Protein AF-A0A1K1LQN9-F1 (afdb_monomer_lite)

pLDDT: mean 74.04, std 23.64, range [27.12, 98.12]

Structure (mmCIF, N/CA/C/O backbone):
data_AF-A0A1K1LQN9-F1
#
_entry.id   AF-A0A1K1LQN9-F1
#
loop_
_atom_site.group_PDB
_atom_site.id
_atom_site.type_symbol
_atom_site.label_atom_id
_atom_site.label_alt_id
_atom_site.label_comp_id
_atom_site.label_asym_id
_atom_site.label_entity_id
_atom_site.label_seq_id
_atom_site.pdbx_PDB_ins_code
_atom_site.Cartn_x
_atom_site.Cartn_y
_atom_site.Cartn_z
_atom_site.occupancy
_atom_site.B_iso_or_equiv
_atom_site.auth_seq_id
_atom_site.auth_comp_id
_atom_site.auth_asym_id
_atom_site.auth_atom_id
_atom_site.pdbx_PDB_model_num
ATOM 1 N N . MET A 1 1 ? 71.415 -32.937 -153.265 1.00 38.09 1 MET A N 1
ATOM 2 C CA . MET A 1 1 ? 71.151 -32.926 -154.717 1.00 38.09 1 MET A CA 1
ATOM 3 C C . MET A 1 1 ? 72.349 -32.303 -155.402 1.00 38.09 1 MET A C 1
ATOM 5 O O . MET A 1 1 ? 72.804 -31.247 -154.994 1.00 38.09 1 MET A O 1
ATOM 9 N N . THR A 1 2 ? 72.903 -33.063 -156.333 1.00 42.00 2 THR A N 1
ATOM 10 C CA . THR A 1 2 ? 74.120 -32.864 -157.128 1.00 42.00 2 THR A CA 1
ATOM 11 C C . THR A 1 2 ? 74.034 -31.678 -158.090 1.00 42.00 2 THR A C 1
ATOM 13 O O . THR A 1 2 ? 72.991 -31.527 -158.722 1.00 42.00 2 THR A O 1
ATOM 16 N N . ARG A 1 3 ? 75.145 -30.964 -158.323 1.00 36.97 3 ARG A N 1
ATOM 17 C CA . ARG A 1 3 ? 75.850 -30.957 -159.627 1.00 36.97 3 ARG A CA 1
ATOM 18 C C . ARG A 1 3 ? 77.021 -29.966 -159.657 1.00 36.97 3 ARG A C 1
ATOM 20 O O . ARG A 1 3 ? 76.857 -28.772 -159.445 1.00 36.97 3 ARG A O 1
ATOM 27 N N . THR A 1 4 ? 78.184 -30.539 -159.928 1.00 48.78 4 THR A N 1
ATOM 28 C CA . THR A 1 4 ? 79.405 -29.970 -160.511 1.00 48.78 4 THR A CA 1
ATOM 29 C C . THR A 1 4 ? 79.268 -29.823 -162.027 1.00 48.78 4 THR A C 1
ATOM 31 O O . THR A 1 4 ? 78.518 -30.603 -162.603 1.00 48.78 4 THR A O 1
ATOM 34 N N . GLU A 1 5 ? 80.025 -28.891 -162.619 1.00 43.50 5 GLU A N 1
ATOM 35 C CA . GLU A 1 5 ? 80.606 -28.845 -163.990 1.00 43.50 5 GLU A CA 1
ATOM 36 C C . GLU A 1 5 ? 80.965 -27.365 -164.280 1.00 43.50 5 GLU A C 1
ATOM 38 O O . GLU A 1 5 ? 80.252 -26.481 -163.816 1.00 43.50 5 GLU A O 1
ATOM 43 N N . GLU A 1 6 ? 82.001 -26.932 -164.999 1.00 39.72 6 GLU A N 1
ATOM 44 C CA . GLU A 1 6 ? 83.238 -27.481 -165.567 1.00 39.72 6 GLU A CA 1
ATOM 45 C C . GLU A 1 6 ? 84.063 -26.260 -166.078 1.00 39.72 6 GLU A C 1
ATOM 47 O O . GLU A 1 6 ? 83.523 -25.169 -166.270 1.00 39.72 6 GLU A O 1
ATOM 52 N N . LEU A 1 7 ? 85.376 -26.441 -166.249 1.00 47.72 7 LEU A N 1
ATOM 53 C CA . LEU A 1 7 ? 86.401 -25.528 -166.820 1.00 47.72 7 LEU A CA 1
ATOM 54 C C . LEU A 1 7 ? 86.338 -25.516 -168.377 1.00 47.72 7 LEU A C 1
ATOM 56 O O . LEU A 1 7 ? 85.731 -26.454 -168.897 1.00 47.72 7 LEU A O 1
ATOM 60 N N . PRO A 1 8 ? 86.936 -24.558 -169.155 1.00 54.00 8 PRO A N 1
ATOM 61 C CA . PRO A 1 8 ? 88.394 -24.583 -169.454 1.00 54.00 8 PRO A CA 1
ATOM 62 C C . PRO A 1 8 ? 89.130 -23.286 -169.940 1.00 54.00 8 PRO A C 1
ATOM 64 O O . PRO A 1 8 ? 88.555 -22.369 -170.518 1.00 54.00 8 PRO A O 1
ATOM 67 N N . ASP A 1 9 ? 90.450 -23.294 -169.690 1.00 43.72 9 ASP A N 1
ATOM 68 C CA . ASP A 1 9 ? 91.667 -22.810 -170.399 1.00 43.72 9 ASP A CA 1
ATOM 69 C C . ASP A 1 9 ? 91.665 -21.753 -171.537 1.00 43.72 9 ASP A C 1
ATOM 71 O O . ASP A 1 9 ? 90.960 -21.885 -172.532 1.00 43.72 9 ASP A O 1
ATOM 75 N N . LEU A 1 10 ? 92.628 -20.804 -171.494 1.00 37.53 10 LEU A N 1
ATOM 76 C CA . LEU A 1 10 ? 93.914 -20.841 -172.247 1.00 37.53 10 LEU A CA 1
ATOM 77 C C . LEU A 1 10 ? 94.819 -19.599 -171.964 1.00 37.53 10 LEU A C 1
ATOM 79 O O . LEU A 1 10 ? 94.344 -18.486 -171.764 1.00 37.53 10 LEU A O 1
ATOM 83 N N . ILE A 1 11 ? 96.143 -19.820 -171.966 1.00 50.91 11 ILE A N 1
ATOM 84 C CA . ILE A 1 11 ? 97.294 -18.962 -171.552 1.00 50.91 11 ILE A CA 1
ATOM 85 C C . ILE A 1 11 ? 98.028 -18.413 -172.813 1.00 50.91 11 ILE A C 1
ATOM 87 O O . ILE A 1 11 ? 97.984 -19.122 -173.821 1.00 50.91 11 ILE A O 1
ATOM 91 N N . PRO A 1 12 ? 98.669 -17.207 -172.857 1.00 49.19 12 PRO A N 1
ATOM 92 C CA . PRO A 1 12 ? 100.119 -16.990 -172.547 1.00 49.19 12 PRO A CA 1
ATOM 93 C C . PRO A 1 12 ? 100.429 -15.581 -171.964 1.00 49.19 12 PRO A C 1
ATOM 95 O O . PRO A 1 12 ? 99.674 -14.643 -172.161 1.00 49.19 12 PRO A O 1
ATOM 98 N N . GLY A 1 13 ? 101.485 -15.259 -171.212 1.00 38.12 13 GLY A N 1
ATOM 99 C CA . GLY A 1 13 ? 102.838 -15.789 -171.047 1.00 38.12 13 GLY A CA 1
ATOM 100 C C . GLY A 1 13 ? 103.782 -14.574 -170.927 1.00 38.12 13 GLY A C 1
ATOM 101 O O . GLY A 1 13 ? 104.244 -14.055 -171.936 1.00 38.12 13 GLY A O 1
ATOM 102 N N . GLY A 1 14 ? 104.015 -14.069 -169.707 1.00 39.00 14 GLY A N 1
ATOM 103 C CA . GLY A 1 14 ? 104.814 -12.861 -169.432 1.00 39.00 14 GLY A CA 1
ATOM 104 C C . GLY A 1 14 ? 105.136 -12.749 -167.941 1.00 39.00 14 GLY A C 1
ATOM 105 O O . GLY A 1 14 ? 104.347 -12.260 -167.142 1.00 39.00 14 GLY A O 1
ATOM 106 N N . HIS A 1 15 ? 106.271 -13.321 -167.566 1.00 42.00 15 HIS A N 1
ATOM 107 C CA . HIS A 1 15 ? 106.564 -13.867 -166.250 1.00 42.00 15 HIS A CA 1
ATOM 108 C C . HIS A 1 15 ? 107.265 -12.893 -165.270 1.00 42.00 15 HIS A C 1
ATOM 110 O O . HIS A 1 15 ? 108.226 -12.205 -165.600 1.00 42.00 15 HIS A O 1
ATOM 116 N N . LEU A 1 16 ? 106.843 -13.002 -164.006 1.00 49.75 16 LEU A N 1
ATOM 117 C CA . LEU A 1 16 ? 107.683 -13.245 -162.813 1.00 49.75 16 LEU A CA 1
ATOM 118 C C . LEU A 1 16 ? 108.431 -12.114 -162.091 1.00 49.75 16 LEU A C 1
ATOM 120 O O . LEU A 1 16 ? 108.864 -12.367 -160.971 1.00 49.75 16 LEU A O 1
ATOM 124 N N . ALA A 1 17 ? 108.500 -10.876 -162.580 1.00 47.38 17 ALA A N 1
ATOM 125 C CA . ALA A 1 17 ? 109.115 -9.787 -161.791 1.00 47.38 17 ALA A CA 1
ATOM 126 C C . ALA A 1 17 ? 108.140 -9.044 -160.843 1.00 47.38 17 ALA A C 1
ATOM 128 O O . ALA A 1 17 ? 108.579 -8.388 -159.903 1.00 47.38 17 ALA A O 1
ATOM 129 N N . GLN A 1 18 ? 106.821 -9.160 -161.042 1.00 50.62 18 GLN A N 1
ATOM 130 C CA . GLN A 1 18 ? 105.804 -8.423 -160.261 1.00 50.62 18 GLN A CA 1
ATOM 131 C C . GLN A 1 18 ? 105.121 -9.242 -159.147 1.00 50.62 18 GLN A C 1
ATOM 133 O O . GLN A 1 18 ? 104.399 -8.684 -158.326 1.00 50.62 18 GLN A O 1
ATOM 138 N N . VAL A 1 19 ? 105.353 -10.557 -159.070 1.00 54.59 19 VAL A N 1
ATOM 139 C CA . VAL A 1 19 ? 104.665 -11.425 -158.091 1.00 54.59 19 VAL A CA 1
ATOM 140 C C . VAL A 1 19 ? 105.333 -11.382 -156.706 1.00 54.59 19 VAL A C 1
ATOM 142 O O . VAL A 1 19 ? 104.637 -11.431 -155.696 1.00 54.59 19 VAL A O 1
ATOM 145 N N . ALA A 1 20 ? 106.656 -11.187 -156.626 1.00 54.09 20 ALA A N 1
ATOM 146 C CA . ALA A 1 20 ? 107.380 -11.143 -155.347 1.00 54.09 20 ALA A CA 1
ATOM 147 C C . ALA A 1 20 ? 107.114 -9.862 -154.519 1.00 54.09 20 ALA A C 1
ATOM 149 O O . ALA A 1 20 ? 107.125 -9.888 -153.285 1.00 54.09 20 ALA A O 1
ATOM 150 N N . THR A 1 21 ? 106.821 -8.733 -155.172 1.00 54.97 21 THR A N 1
ATOM 151 C CA . THR A 1 21 ? 106.439 -7.478 -154.498 1.00 54.97 21 THR A CA 1
ATOM 152 C C . THR A 1 21 ? 104.983 -7.491 -154.027 1.00 54.97 21 THR A C 1
ATOM 154 O O . THR A 1 21 ? 104.681 -6.917 -152.978 1.00 54.97 21 THR A O 1
ATOM 157 N N . ALA A 1 22 ? 104.096 -8.210 -154.723 1.00 56.25 22 ALA A N 1
ATOM 158 C CA . ALA A 1 22 ? 102.692 -8.374 -154.340 1.00 56.25 22 ALA A CA 1
ATOM 159 C C . ALA A 1 22 ? 102.501 -9.290 -153.112 1.00 56.25 22 ALA A C 1
ATOM 161 O O . ALA A 1 22 ? 101.676 -9.005 -152.245 1.00 56.25 22 ALA A O 1
ATOM 162 N N . THR A 1 23 ? 103.292 -10.359 -152.969 1.00 58.09 23 THR A N 1
ATOM 163 C CA . THR A 1 23 ? 103.203 -11.251 -151.795 1.00 58.09 23 THR A CA 1
ATOM 164 C C . THR A 1 23 ? 103.724 -10.600 -150.512 1.00 58.09 23 THR A C 1
ATOM 166 O O . THR A 1 23 ? 103.179 -10.834 -149.434 1.00 58.09 23 THR A O 1
ATOM 169 N N . THR A 1 24 ? 104.729 -9.726 -150.616 1.00 57.69 24 THR A N 1
ATOM 170 C CA . THR A 1 24 ? 105.298 -9.015 -149.455 1.00 57.69 24 THR A CA 1
ATOM 171 C C . THR A 1 24 ? 104.355 -7.916 -148.941 1.00 57.69 24 THR A C 1
ATOM 173 O O . THR A 1 24 ? 104.201 -7.743 -147.732 1.00 57.69 24 THR A O 1
ATOM 176 N N . THR A 1 25 ? 103.645 -7.226 -149.840 1.00 59.94 25 THR A N 1
ATOM 177 C CA . THR A 1 25 ? 102.626 -6.226 -149.470 1.00 59.94 25 THR A CA 1
ATOM 178 C C . THR A 1 25 ? 101.354 -6.864 -148.902 1.00 59.94 25 THR A C 1
ATOM 180 O O . THR A 1 25 ? 100.783 -6.333 -147.949 1.00 59.94 25 THR A O 1
ATOM 183 N N . LEU A 1 26 ? 100.946 -8.042 -149.387 1.00 59.75 26 LEU A N 1
ATOM 184 C CA . LEU A 1 26 ? 99.831 -8.800 -148.804 1.00 59.75 26 LEU A CA 1
ATOM 185 C C . LEU A 1 26 ? 100.124 -9.290 -147.378 1.00 59.75 26 LEU A C 1
ATOM 187 O O . LEU A 1 26 ? 99.250 -9.200 -146.517 1.00 59.75 26 LEU A O 1
ATOM 191 N N . ALA A 1 27 ? 101.347 -9.745 -147.090 1.00 60.16 27 ALA A N 1
ATOM 192 C CA . ALA A 1 27 ? 101.728 -10.168 -145.739 1.00 60.16 27 ALA A CA 1
ATOM 193 C C . ALA A 1 27 ? 101.714 -9.002 -144.726 1.00 60.16 27 ALA A C 1
ATOM 195 O O . ALA A 1 27 ? 101.243 -9.167 -143.600 1.00 60.16 27 ALA A O 1
ATOM 196 N N . GLN A 1 28 ? 102.151 -7.805 -145.135 1.00 60.00 28 GLN A N 1
ATOM 197 C CA . GLN A 1 28 ? 102.109 -6.600 -144.293 1.00 60.00 28 GLN A CA 1
ATOM 198 C C . GLN A 1 28 ? 100.672 -6.094 -144.052 1.00 60.00 28 GLN A C 1
ATOM 200 O O . GLN A 1 28 ? 100.346 -5.668 -142.944 1.00 60.00 28 GLN A O 1
ATOM 205 N N . LEU A 1 29 ? 99.782 -6.215 -145.044 1.00 60.44 29 LEU A N 1
ATOM 206 C CA . LEU A 1 29 ? 98.354 -5.898 -144.900 1.00 60.44 29 LEU A CA 1
ATOM 207 C C . LEU A 1 29 ? 97.612 -6.879 -143.976 1.00 60.44 29 LEU A C 1
ATOM 209 O O . LEU A 1 29 ? 96.753 -6.455 -143.203 1.00 60.44 29 LEU A O 1
ATOM 213 N N . TYR A 1 30 ? 97.958 -8.170 -144.001 1.00 61.62 30 TYR A N 1
ATOM 214 C CA . TYR A 1 30 ? 97.386 -9.151 -143.071 1.00 61.62 30 TYR A CA 1
ATOM 215 C C . TYR A 1 30 ? 97.873 -8.956 -141.627 1.00 61.62 30 TYR A C 1
ATOM 217 O O . TYR A 1 30 ? 97.077 -9.126 -140.703 1.00 61.62 30 TYR A O 1
ATOM 225 N N . GLY A 1 31 ? 99.127 -8.535 -141.422 1.00 61.69 31 GLY A N 1
ATOM 226 C CA . GLY A 1 31 ? 99.644 -8.165 -140.098 1.00 61.69 31 GLY A CA 1
ATOM 227 C C . GLY A 1 31 ? 98.905 -6.968 -139.489 1.00 61.69 31 GLY A C 1
ATOM 228 O O . GLY A 1 31 ? 98.414 -7.052 -138.367 1.00 61.69 31 GLY A O 1
ATOM 229 N N . LEU A 1 32 ? 98.715 -5.893 -140.264 1.00 65.00 32 LEU A N 1
ATOM 230 C CA . LEU A 1 32 ? 97.983 -4.703 -139.808 1.00 65.00 32 LEU A CA 1
ATOM 231 C C . LEU A 1 32 ? 96.494 -4.974 -139.554 1.00 65.00 32 LEU A C 1
ATOM 233 O O . LEU A 1 32 ? 95.911 -4.407 -138.632 1.00 65.00 32 LEU A O 1
ATOM 237 N N . ARG A 1 33 ? 95.868 -5.859 -140.341 1.00 68.06 33 ARG A N 1
ATOM 238 C CA . ARG A 1 33 ? 94.467 -6.248 -140.130 1.00 68.06 33 ARG A CA 1
ATOM 239 C C . ARG A 1 33 ? 94.290 -7.106 -138.875 1.00 68.06 33 ARG A C 1
ATOM 241 O O . ARG A 1 33 ? 93.282 -6.955 -138.193 1.00 68.06 33 ARG A O 1
ATOM 248 N N . ARG A 1 34 ? 95.254 -7.972 -138.552 1.00 70.50 34 ARG A N 1
ATOM 249 C CA . ARG A 1 34 ? 95.232 -8.767 -137.317 1.00 70.50 34 ARG A CA 1
ATOM 250 C C . ARG A 1 34 ? 95.419 -7.889 -136.077 1.00 70.50 34 ARG A C 1
ATOM 252 O O . ARG A 1 34 ? 94.615 -7.996 -135.158 1.00 70.50 34 ARG A O 1
ATOM 259 N N . ASP A 1 35 ? 96.373 -6.960 -136.103 1.00 68.06 35 ASP A N 1
ATOM 260 C CA . ASP A 1 35 ? 96.579 -5.997 -135.011 1.00 68.06 35 ASP A CA 1
ATOM 261 C C . ASP A 1 35 ? 95.368 -5.073 -134.809 1.00 68.06 35 ASP A C 1
ATOM 263 O O . ASP A 1 35 ? 95.030 -4.723 -133.678 1.00 68.06 35 ASP A O 1
ATOM 267 N N . ALA A 1 36 ? 94.683 -4.684 -135.891 1.00 68.56 36 ALA A N 1
ATOM 268 C CA . ALA A 1 36 ? 93.454 -3.899 -135.802 1.00 68.56 36 ALA A CA 1
ATOM 269 C C . ALA A 1 36 ? 92.311 -4.686 -135.134 1.00 68.56 36 ALA A C 1
ATOM 271 O O . ALA A 1 36 ? 91.613 -4.134 -134.288 1.00 68.56 36 ALA A O 1
ATOM 272 N N . ILE A 1 37 ? 92.156 -5.977 -135.456 1.00 70.88 37 ILE A N 1
ATOM 273 C CA . ILE A 1 37 ? 91.137 -6.848 -134.846 1.00 70.88 37 ILE A CA 1
ATOM 274 C C . ILE A 1 37 ? 91.456 -7.120 -133.367 1.00 70.88 37 ILE A C 1
ATOM 276 O O . ILE A 1 37 ? 90.559 -7.058 -132.531 1.00 70.88 37 ILE A O 1
ATOM 280 N N . GLU A 1 38 ? 92.722 -7.365 -133.013 1.00 70.12 38 GLU A N 1
ATOM 281 C CA . GLU A 1 38 ? 93.125 -7.593 -131.617 1.00 70.12 38 GLU A CA 1
ATOM 282 C C . GLU A 1 38 ? 92.943 -6.330 -130.751 1.00 70.12 38 GLU A C 1
ATOM 284 O O . GLU A 1 38 ? 92.494 -6.429 -129.607 1.00 70.12 38 GLU A O 1
ATOM 289 N N . ARG A 1 39 ? 93.188 -5.127 -131.296 1.00 70.94 39 ARG A N 1
ATOM 290 C CA . ARG A 1 39 ? 92.882 -3.860 -130.601 1.00 70.94 39 ARG A CA 1
ATOM 291 C C . ARG A 1 39 ? 91.386 -3.638 -130.417 1.00 70.94 39 ARG A C 1
ATOM 293 O O . ARG A 1 39 ? 90.979 -3.242 -129.330 1.00 70.94 39 ARG A O 1
ATOM 300 N N . GLN A 1 40 ? 90.587 -3.924 -131.442 1.00 73.50 40 GLN A N 1
ATOM 301 C CA . GLN A 1 40 ? 89.136 -3.762 -131.384 1.00 73.50 40 GLN A CA 1
ATOM 302 C C . GLN A 1 40 ? 88.514 -4.719 -130.354 1.00 73.50 40 GLN A C 1
ATOM 304 O O . GLN A 1 40 ? 87.682 -4.304 -129.554 1.00 73.50 40 GLN A O 1
ATOM 309 N N . HIS A 1 41 ? 89.002 -5.960 -130.274 1.00 74.75 41 HIS A N 1
ATOM 310 C CA . HIS A 1 41 ? 88.543 -6.920 -129.269 1.00 74.75 41 HIS A CA 1
ATOM 311 C C . HIS A 1 41 ? 88.983 -6.548 -127.840 1.00 74.75 41 HIS A C 1
ATOM 313 O O . HIS A 1 41 ? 88.229 -6.723 -126.883 1.00 74.75 41 HIS A O 1
ATOM 319 N N . LEU A 1 42 ? 90.183 -5.977 -127.673 1.00 75.12 42 LEU A N 1
ATOM 320 C CA . LEU A 1 42 ? 90.637 -5.448 -126.380 1.00 75.12 42 LEU A CA 1
ATOM 321 C C . LEU A 1 42 ? 89.849 -4.204 -125.938 1.00 75.12 42 LEU A C 1
ATOM 323 O O . LEU A 1 42 ? 89.630 -4.027 -124.739 1.00 75.12 42 LEU A O 1
ATOM 327 N N . GLU A 1 43 ? 89.418 -3.350 -126.867 1.00 76.75 43 GLU A N 1
ATOM 328 C CA . GLU A 1 43 ? 88.508 -2.236 -126.570 1.00 76.75 43 GLU A CA 1
ATOM 329 C C . GLU A 1 43 ? 87.109 -2.730 -126.193 1.00 76.75 43 GLU A C 1
ATOM 331 O O . GLU A 1 43 ? 86.586 -2.291 -125.171 1.00 76.75 43 GLU A O 1
ATOM 336 N N . GLU A 1 44 ? 86.554 -3.706 -126.916 1.00 74.88 44 GLU A N 1
ATOM 337 C CA . GLU A 1 44 ? 85.272 -4.338 -126.571 1.00 74.88 44 GLU A CA 1
ATOM 338 C C . GLU A 1 44 ? 85.306 -4.986 -125.180 1.00 74.88 44 GLU A C 1
ATOM 340 O O . GLU A 1 44 ? 84.374 -4.813 -124.394 1.00 74.88 44 GLU A O 1
ATOM 345 N N . MET A 1 45 ? 86.401 -5.664 -124.821 1.00 75.31 45 MET A N 1
ATOM 346 C CA . MET A 1 45 ? 86.579 -6.240 -123.483 1.00 75.31 45 MET A CA 1
ATOM 347 C C . MET A 1 45 ? 86.698 -5.169 -122.392 1.00 75.31 45 MET A C 1
ATOM 349 O O . MET A 1 45 ? 86.140 -5.335 -121.308 1.00 75.31 45 MET A O 1
ATOM 353 N N . ARG A 1 46 ? 87.369 -4.042 -122.665 1.00 79.38 46 ARG A N 1
ATOM 354 C CA . ARG A 1 46 ? 87.436 -2.902 -121.730 1.00 79.38 46 ARG A CA 1
ATOM 355 C C . ARG A 1 46 ? 86.101 -2.178 -121.597 1.00 79.38 46 ARG A C 1
ATOM 357 O O . ARG A 1 46 ? 85.809 -1.646 -120.528 1.00 79.38 46 ARG A O 1
ATOM 364 N N . ASP A 1 47 ? 85.297 -2.132 -122.651 1.00 77.38 47 ASP A N 1
ATOM 365 C CA . ASP A 1 47 ? 83.959 -1.543 -122.616 1.00 77.38 47 ASP A CA 1
ATOM 366 C C . ASP A 1 47 ? 82.962 -2.450 -121.895 1.00 77.38 47 ASP A C 1
ATOM 368 O O . ASP A 1 47 ? 82.190 -1.953 -121.075 1.00 77.38 47 ASP A O 1
ATOM 372 N N . LEU A 1 48 ? 83.043 -3.769 -122.089 1.00 77.50 48 LEU A N 1
ATOM 373 C CA . LEU A 1 48 ? 82.300 -4.753 -121.295 1.00 77.50 48 LEU A CA 1
ATOM 374 C C . LEU A 1 48 ? 82.683 -4.687 -119.815 1.00 77.50 48 LEU A C 1
ATOM 376 O O . LEU A 1 48 ? 81.801 -4.680 -118.961 1.00 77.50 48 LEU A O 1
ATOM 380 N N . GLN A 1 49 ? 83.974 -4.560 -119.503 1.00 79.44 49 GLN A N 1
ATOM 381 C CA . GLN A 1 49 ? 84.442 -4.425 -118.124 1.00 79.44 49 GLN A CA 1
ATOM 382 C C . GLN A 1 49 ? 83.955 -3.114 -117.488 1.00 79.44 49 GLN A C 1
ATOM 384 O O . GLN A 1 49 ? 83.436 -3.123 -116.375 1.00 79.44 49 GLN A O 1
ATOM 389 N N . ARG A 1 50 ? 83.992 -1.993 -118.224 1.00 80.56 50 ARG A N 1
ATOM 390 C CA . ARG A 1 50 ? 83.406 -0.717 -117.775 1.00 80.56 50 ARG A CA 1
ATOM 391 C C . ARG A 1 50 ? 81.883 -0.787 -117.621 1.00 80.56 50 ARG A C 1
ATOM 393 O O . ARG A 1 50 ? 81.332 -0.113 -116.752 1.00 80.56 50 ARG A O 1
ATOM 400 N N . GLN A 1 51 ? 81.184 -1.572 -118.444 1.00 78.19 51 GLN A N 1
ATOM 401 C CA . GLN A 1 51 ? 79.745 -1.807 -118.292 1.00 78.19 51 GLN A CA 1
ATOM 402 C C . GLN A 1 51 ? 79.431 -2.670 -117.066 1.00 78.19 51 GLN A C 1
ATOM 404 O O . GLN A 1 51 ? 78.492 -2.345 -116.342 1.00 78.19 51 GLN A O 1
ATOM 409 N N . GLN A 1 52 ? 80.228 -3.705 -116.792 1.00 80.88 52 GLN A N 1
ATOM 410 C CA . GLN A 1 52 ? 80.097 -4.526 -115.586 1.00 80.88 52 GLN A CA 1
ATOM 411 C C . GLN A 1 52 ? 80.375 -3.711 -114.320 1.00 80.88 52 GLN A C 1
ATOM 413 O O . GLN A 1 52 ? 79.566 -3.740 -113.401 1.00 80.88 52 GLN A O 1
ATOM 418 N N . GLU A 1 53 ? 81.427 -2.889 -114.301 1.00 79.62 53 GLU A N 1
ATOM 419 C CA . GLU A 1 53 ? 81.716 -1.996 -113.171 1.00 79.62 53 GLU A CA 1
ATOM 420 C C . GLU A 1 53 ? 80.581 -0.985 -112.937 1.00 79.62 53 GLU A C 1
ATOM 422 O O . GLU A 1 53 ? 80.174 -0.756 -111.798 1.00 79.62 53 GLU A O 1
ATOM 427 N N . ARG A 1 54 ? 79.998 -0.416 -114.003 1.00 80.06 54 ARG A N 1
ATOM 428 C CA . ARG A 1 54 ? 78.817 0.458 -113.882 1.00 80.06 54 ARG A CA 1
ATOM 429 C C . ARG A 1 54 ? 77.605 -0.296 -113.337 1.00 80.06 54 ARG A C 1
ATOM 431 O O . ARG A 1 54 ? 76.936 0.224 -112.447 1.00 80.06 54 ARG A O 1
ATOM 438 N N . ALA A 1 55 ? 77.345 -1.510 -113.816 1.00 76.31 55 ALA A N 1
ATOM 439 C CA . ALA A 1 55 ? 76.251 -2.343 -113.324 1.00 76.31 55 ALA A CA 1
ATOM 440 C C . ALA A 1 55 ? 76.435 -2.724 -111.844 1.00 76.31 55 ALA A C 1
ATOM 442 O O . ALA A 1 55 ? 75.491 -2.603 -111.069 1.00 76.31 55 ALA A O 1
ATOM 443 N N . GLU A 1 56 ? 77.649 -3.082 -111.418 1.00 80.19 56 GLU A N 1
ATOM 444 C CA . GLU A 1 56 ? 77.958 -3.373 -110.013 1.00 80.19 56 GLU A CA 1
ATOM 445 C C . GLU A 1 56 ? 77.829 -2.134 -109.121 1.00 80.19 56 GLU A C 1
ATOM 447 O O . GLU A 1 56 ? 77.331 -2.223 -107.997 1.00 80.19 56 GLU A O 1
ATOM 452 N N . THR A 1 57 ? 78.249 -0.956 -109.597 1.00 79.44 57 THR A N 1
ATOM 453 C CA . THR A 1 57 ? 78.064 0.285 -108.828 1.00 79.44 57 THR A CA 1
ATOM 454 C C . THR A 1 57 ? 76.592 0.654 -108.674 1.00 79.44 57 THR A C 1
ATOM 456 O O . THR A 1 57 ? 76.200 1.075 -107.586 1.00 79.44 57 THR A O 1
ATOM 459 N N . LEU A 1 58 ? 75.772 0.437 -109.709 1.00 80.25 58 LEU A N 1
ATOM 460 C CA . LEU A 1 58 ? 74.324 0.632 -109.647 1.00 80.25 58 LEU A CA 1
ATOM 461 C C . LEU A 1 58 ? 73.662 -0.379 -108.708 1.00 80.25 58 LEU A C 1
ATOM 463 O O . LEU A 1 58 ? 72.879 0.032 -107.861 1.00 80.25 58 LEU A O 1
ATOM 467 N N . GLN A 1 59 ? 74.043 -1.659 -108.760 1.00 81.12 59 GLN A N 1
ATOM 468 C CA . GLN A 1 59 ? 73.537 -2.668 -107.823 1.00 81.12 59 GLN A CA 1
ATOM 469 C C . GLN A 1 59 ? 73.900 -2.339 -106.374 1.00 81.12 59 GLN A C 1
ATOM 471 O O . GLN A 1 59 ? 73.031 -2.349 -105.510 1.00 81.12 59 GLN A O 1
ATOM 476 N N . ARG A 1 60 ? 75.148 -1.946 -106.090 1.00 81.25 60 ARG A N 1
ATOM 477 C CA . ARG A 1 60 ? 75.540 -1.512 -104.735 1.00 81.25 60 ARG A CA 1
ATOM 478 C C . ARG A 1 60 ? 74.794 -0.258 -104.284 1.00 81.25 60 ARG A C 1
ATOM 480 O O . ARG A 1 60 ? 74.606 -0.056 -103.084 1.00 81.25 60 ARG A O 1
ATOM 487 N N . GLN A 1 61 ? 74.415 0.616 -105.213 1.00 82.25 61 GLN A N 1
ATOM 488 C CA . GLN A 1 61 ? 73.617 1.797 -104.907 1.00 82.25 61 GLN A CA 1
ATOM 489 C C . GLN A 1 61 ? 72.162 1.414 -104.604 1.00 82.25 61 GLN A C 1
ATOM 491 O O . GLN A 1 61 ? 71.631 1.849 -103.583 1.00 82.25 61 GLN A O 1
ATOM 496 N N . GLU A 1 62 ? 71.561 0.536 -105.409 1.00 81.44 62 GLU A N 1
ATOM 497 C CA . GLU A 1 62 ? 70.227 -0.024 -105.177 1.00 81.44 62 GLU A CA 1
ATOM 498 C C . GLU A 1 62 ? 70.156 -0.803 -103.859 1.00 81.44 62 GLU A C 1
ATOM 500 O O . GLU A 1 62 ? 69.222 -0.598 -103.091 1.00 81.44 62 GLU A O 1
ATOM 505 N N . GLU A 1 63 ? 71.160 -1.618 -103.529 1.00 82.12 63 GLU A N 1
ATOM 506 C CA . GLU A 1 63 ? 71.238 -2.345 -102.255 1.00 82.12 63 GLU A CA 1
ATOM 507 C C . GLU A 1 63 ? 71.311 -1.396 -101.054 1.00 82.12 63 GLU A C 1
ATOM 509 O O . GLU A 1 63 ? 70.617 -1.598 -100.058 1.00 82.12 63 GLU A O 1
ATOM 514 N N . ARG A 1 64 ? 72.103 -0.318 -101.137 1.00 81.25 64 ARG A N 1
ATOM 515 C CA . ARG A 1 64 ? 72.170 0.699 -100.070 1.00 81.25 64 ARG A CA 1
ATOM 516 C C . ARG A 1 64 ? 70.864 1.463 -99.923 1.00 81.25 64 ARG A C 1
ATOM 518 O O . ARG A 1 64 ? 70.496 1.846 -98.812 1.00 81.25 64 ARG A O 1
ATOM 525 N N . ASP A 1 65 ? 70.172 1.720 -101.023 1.00 83.94 65 ASP A N 1
ATOM 526 C CA . ASP A 1 65 ? 68.898 2.426 -100.989 1.00 83.94 65 ASP A CA 1
ATOM 527 C C . ASP A 1 65 ? 67.765 1.507 -100.509 1.00 83.94 65 ASP A C 1
ATOM 529 O O . ASP A 1 65 ? 66.923 1.955 -99.730 1.00 83.94 65 ASP A O 1
ATOM 533 N N . GLN A 1 66 ? 67.803 0.211 -100.836 1.00 82.81 66 GLN A N 1
ATOM 534 C CA . GLN A 1 66 ? 66.935 -0.812 -100.246 1.00 82.81 66 GLN A CA 1
ATOM 535 C C . GLN A 1 66 ? 67.202 -0.985 -98.746 1.00 82.81 66 GLN A C 1
ATOM 537 O O . GLN A 1 66 ? 66.252 -1.012 -97.967 1.00 82.81 66 GLN A O 1
ATOM 542 N N . GLN A 1 67 ? 68.466 -1.010 -98.311 1.00 82.81 67 GLN A N 1
ATOM 543 C CA . GLN A 1 67 ? 68.826 -1.045 -96.889 1.00 82.81 67 GLN A CA 1
ATOM 544 C C . GLN A 1 67 ? 68.322 0.195 -96.149 1.00 82.81 67 GLN A C 1
ATOM 546 O O . GLN A 1 67 ? 67.692 0.065 -95.105 1.00 82.81 67 GLN A O 1
ATOM 551 N N . ARG A 1 68 ? 68.493 1.396 -96.715 1.00 83.38 68 ARG A N 1
ATOM 552 C CA . ARG A 1 68 ? 67.966 2.631 -96.112 1.00 83.38 68 ARG A CA 1
ATOM 553 C C . ARG A 1 68 ? 66.439 2.678 -96.093 1.00 83.38 68 ARG A C 1
ATOM 555 O O . ARG A 1 68 ? 65.858 3.270 -95.185 1.00 83.38 68 ARG A O 1
ATOM 562 N N . GLN A 1 69 ? 65.766 2.079 -97.075 1.00 81.00 69 GLN A N 1
ATOM 563 C CA . GLN A 1 69 ? 64.310 1.928 -97.045 1.00 81.00 69 GLN A CA 1
ATOM 564 C C . GLN A 1 69 ? 63.864 0.924 -95.977 1.00 81.00 69 GLN A C 1
ATOM 566 O O . GLN A 1 69 ? 62.908 1.213 -95.258 1.00 81.00 69 GLN A O 1
ATOM 571 N N . ALA A 1 70 ? 64.568 -0.200 -95.833 1.00 79.94 70 ALA A N 1
ATOM 572 C CA . ALA A 1 70 ? 64.306 -1.202 -94.806 1.00 79.94 70 ALA A CA 1
ATOM 573 C C . ALA A 1 70 ? 64.550 -0.649 -93.393 1.00 79.94 70 ALA A C 1
ATOM 575 O O . ALA A 1 70 ? 63.704 -0.824 -92.524 1.00 79.94 70 ALA A O 1
ATOM 576 N N . GLU A 1 71 ? 65.630 0.105 -93.182 1.00 82.00 71 GLU A N 1
ATOM 577 C CA . GLU A 1 71 ? 65.947 0.774 -91.915 1.00 82.00 71 GLU A CA 1
ATOM 578 C C . GLU A 1 71 ? 64.885 1.827 -91.568 1.00 82.00 71 GLU A C 1
ATOM 580 O O . GLU A 1 71 ? 64.304 1.797 -90.490 1.00 82.00 71 GLU A O 1
ATOM 585 N N . ARG A 1 72 ? 64.482 2.676 -92.526 1.00 82.75 72 ARG A N 1
ATOM 586 C CA . ARG A 1 72 ? 63.369 3.626 -92.320 1.00 82.75 72 ARG A CA 1
ATOM 587 C C . ARG A 1 72 ? 62.030 2.938 -92.057 1.00 82.75 72 ARG A C 1
ATOM 589 O O . ARG A 1 72 ? 61.167 3.535 -91.412 1.00 82.75 72 ARG A O 1
ATOM 596 N N . ALA A 1 73 ? 61.802 1.751 -92.615 1.00 81.19 73 ALA A N 1
ATOM 597 C CA . ALA A 1 73 ? 60.607 0.962 -92.341 1.00 81.19 73 ALA A CA 1
ATOM 598 C C . ALA A 1 73 ? 60.670 0.334 -90.940 1.00 81.19 73 ALA A C 1
ATOM 600 O O . ALA A 1 73 ? 59.669 0.378 -90.227 1.00 81.19 73 ALA A O 1
ATOM 601 N N . SER A 1 74 ? 61.844 -0.157 -90.533 1.00 83.81 74 SER A N 1
ATOM 602 C CA . SER A 1 74 ? 62.122 -0.693 -89.199 1.00 83.81 74 SER A CA 1
ATOM 603 C C . SER A 1 74 ? 61.962 0.380 -88.124 1.00 83.81 74 SER A C 1
ATOM 605 O O . SER A 1 74 ? 61.130 0.215 -87.242 1.00 83.81 74 SER A O 1
ATOM 607 N N . ASP A 1 75 ? 62.610 1.539 -88.264 1.00 83.88 75 ASP A N 1
ATOM 608 C CA . ASP A 1 75 ? 62.482 2.673 -87.337 1.00 83.88 75 ASP A CA 1
ATOM 609 C C . ASP A 1 75 ? 61.028 3.148 -87.198 1.00 83.88 75 ASP A C 1
ATOM 611 O O . ASP A 1 75 ? 60.579 3.578 -86.135 1.00 83.88 75 ASP A O 1
ATOM 615 N N . LYS A 1 76 ? 60.258 3.113 -88.295 1.00 85.06 76 LYS A N 1
ATOM 616 C CA . LYS A 1 76 ? 58.828 3.454 -88.265 1.00 85.06 76 LYS A CA 1
ATOM 617 C C . LYS A 1 76 ? 58.004 2.402 -87.529 1.00 85.06 76 LYS A C 1
ATOM 619 O O . LYS A 1 76 ? 57.008 2.774 -86.911 1.00 85.06 76 LYS A O 1
ATOM 624 N N . LEU A 1 77 ? 58.359 1.123 -87.634 1.00 81.38 77 LEU A N 1
ATOM 625 C CA . LEU A 1 77 ? 57.707 0.043 -86.896 1.00 81.38 77 LEU A CA 1
ATOM 626 C C . LEU A 1 77 ? 58.070 0.100 -85.412 1.00 81.38 77 LEU A C 1
ATOM 628 O O . LEU A 1 77 ? 57.163 0.033 -84.592 1.00 81.38 77 LEU A O 1
ATOM 632 N N . GLU A 1 78 ? 59.336 0.336 -85.082 1.00 84.25 78 GLU A N 1
ATOM 633 C CA . GLU A 1 78 ? 59.825 0.490 -83.710 1.00 84.25 78 GLU A CA 1
ATOM 634 C C . GLU A 1 78 ? 59.152 1.680 -83.020 1.00 84.25 78 GLU A C 1
ATOM 636 O O . GLU A 1 78 ? 58.523 1.516 -81.984 1.00 84.25 78 GLU A O 1
ATOM 641 N N . ARG A 1 79 ? 59.100 2.856 -83.661 1.00 82.44 79 ARG A N 1
ATOM 642 C CA . ARG A 1 79 ? 58.362 4.010 -83.108 1.00 82.44 79 ARG A CA 1
ATOM 643 C C . ARG A 1 79 ? 56.873 3.734 -82.913 1.00 82.44 79 ARG A C 1
ATOM 645 O O . ARG A 1 79 ? 56.274 4.279 -81.992 1.00 82.44 79 ARG A O 1
ATOM 652 N N . ARG A 1 80 ? 56.253 2.930 -83.785 1.00 83.44 80 ARG A N 1
ATOM 653 C CA . ARG A 1 80 ? 54.844 2.526 -83.634 1.00 83.44 80 ARG A CA 1
ATOM 654 C C . ARG A 1 80 ? 54.664 1.537 -82.486 1.00 83.44 80 ARG A C 1
ATOM 656 O O . ARG A 1 80 ? 53.658 1.637 -81.792 1.00 83.44 80 ARG A O 1
ATOM 663 N N . GLN A 1 81 ? 55.605 0.616 -82.295 1.00 83.94 81 GLN A N 1
ATOM 664 C CA . GLN A 1 81 ? 55.612 -0.325 -81.177 1.00 83.94 81 GLN A CA 1
ATOM 665 C C . GLN A 1 81 ? 55.842 0.410 -79.856 1.00 83.94 81 GLN A C 1
ATOM 667 O O . GLN A 1 81 ? 54.998 0.303 -78.978 1.00 83.94 81 GLN A O 1
ATOM 672 N N . ASP A 1 82 ? 56.851 1.275 -79.766 1.00 84.56 82 ASP A N 1
ATOM 673 C CA . ASP A 1 82 ? 57.102 2.127 -78.598 1.00 84.56 82 ASP A CA 1
ATOM 674 C C . ASP A 1 82 ? 55.896 3.006 -78.250 1.00 84.56 82 ASP A C 1
ATOM 676 O O . ASP A 1 82 ? 55.559 3.208 -77.081 1.00 84.56 82 ASP A O 1
ATOM 680 N N . GLN A 1 83 ? 55.231 3.562 -79.267 1.00 83.62 83 GLN A N 1
ATOM 681 C CA . GLN A 1 83 ? 54.031 4.366 -79.066 1.00 83.62 83 GLN A CA 1
ATOM 682 C C . GLN A 1 83 ? 52.864 3.504 -78.564 1.00 83.62 83 GLN A C 1
ATOM 684 O O . GLN A 1 83 ? 52.198 3.898 -77.611 1.00 83.62 83 GLN A O 1
ATOM 689 N N . ALA A 1 84 ? 52.669 2.308 -79.127 1.00 84.69 84 ALA A N 1
ATOM 690 C CA . ALA A 1 84 ? 51.658 1.361 -78.666 1.00 84.69 84 ALA A CA 1
ATOM 691 C C . ALA A 1 84 ? 51.931 0.852 -77.238 1.00 84.69 84 ALA A C 1
ATOM 693 O O . ALA A 1 84 ? 50.999 0.732 -76.448 1.00 84.69 84 ALA A O 1
ATOM 694 N N . GLU A 1 85 ? 53.190 0.603 -76.874 1.00 86.31 85 GLU A N 1
ATOM 695 C CA . GLU A 1 85 ? 53.589 0.196 -75.523 1.00 86.31 85 GLU A CA 1
ATOM 696 C C . GLU A 1 85 ? 53.373 1.317 -74.503 1.00 86.31 85 GLU A C 1
ATOM 698 O O . GLU A 1 85 ? 52.851 1.077 -73.412 1.00 86.31 85 GLU A O 1
ATOM 703 N N . ARG A 1 86 ? 53.698 2.566 -74.860 1.00 84.81 86 ARG A N 1
ATOM 704 C CA . ARG A 1 86 ? 53.403 3.736 -74.017 1.00 84.81 86 ARG A CA 1
ATOM 705 C C . ARG A 1 86 ? 51.904 3.945 -73.839 1.00 84.81 86 ARG A C 1
ATOM 707 O O . ARG A 1 86 ? 51.467 4.227 -72.723 1.00 84.81 86 ARG A O 1
ATOM 714 N N . ASP A 1 87 ? 51.125 3.791 -74.905 1.00 87.50 87 ASP A N 1
ATOM 715 C CA . ASP A 1 87 ? 49.668 3.905 -74.850 1.00 87.50 87 ASP A CA 1
ATOM 716 C C . ASP A 1 87 ? 49.058 2.786 -73.993 1.00 87.50 87 ASP A C 1
ATOM 718 O O . ASP A 1 87 ? 48.194 3.061 -73.157 1.00 87.50 87 ASP A O 1
ATOM 722 N N . LEU A 1 88 ? 49.567 1.553 -74.107 1.00 90.12 88 LEU A N 1
ATOM 723 C CA . LEU A 1 88 ? 49.165 0.422 -73.269 1.00 90.12 88 LEU A CA 1
ATOM 724 C C . LEU A 1 88 ? 49.508 0.661 -71.793 1.00 90.12 88 LEU A C 1
ATOM 726 O O . LEU A 1 88 ? 48.668 0.438 -70.924 1.00 90.12 88 LEU A O 1
ATOM 730 N N . LEU A 1 89 ? 50.704 1.172 -71.489 1.00 89.06 89 LEU A N 1
ATOM 731 C CA . LEU A 1 89 ? 51.115 1.498 -70.121 1.00 89.06 89 LEU A CA 1
ATOM 732 C C . LEU A 1 89 ? 50.262 2.632 -69.527 1.00 89.06 89 LEU A C 1
ATOM 734 O O . LEU A 1 89 ? 49.855 2.573 -68.365 1.00 89.06 89 LEU A O 1
ATOM 738 N N . MET A 1 90 ? 49.943 3.654 -70.324 1.00 86.25 90 MET A N 1
ATOM 739 C CA . MET A 1 90 ? 49.021 4.722 -69.927 1.00 86.25 90 MET A CA 1
ATOM 740 C C . MET A 1 90 ? 47.602 4.193 -69.706 1.00 86.25 90 MET A C 1
ATOM 742 O O . MET A 1 90 ? 46.919 4.642 -68.782 1.00 86.25 90 MET A O 1
ATOM 746 N N . GLN A 1 91 ? 47.151 3.235 -70.516 1.00 87.44 91 GLN A N 1
ATOM 747 C CA . GLN A 1 91 ? 45.859 2.584 -70.337 1.00 87.44 91 GLN A CA 1
ATOM 748 C C . GLN A 1 91 ? 45.827 1.748 -69.053 1.00 87.44 91 GLN A C 1
ATOM 750 O O . GLN A 1 91 ? 44.905 1.920 -68.259 1.00 87.44 91 GLN A O 1
ATOM 755 N N . GLN A 1 92 ? 46.854 0.938 -68.794 1.00 87.88 92 GLN A N 1
ATOM 756 C CA . GLN A 1 92 ? 46.968 0.147 -67.566 1.00 87.88 92 GLN A CA 1
ATOM 757 C C . GLN A 1 92 ? 47.005 1.031 -66.316 1.00 87.88 92 GLN A C 1
ATOM 759 O O . GLN A 1 92 ? 46.323 0.726 -65.343 1.00 87.88 92 GLN A O 1
ATOM 764 N N . ARG A 1 93 ? 47.715 2.169 -66.341 1.00 87.19 93 ARG A N 1
ATOM 765 C CA . ARG A 1 93 ? 47.685 3.145 -65.235 1.00 87.19 93 ARG A CA 1
ATOM 766 C C . ARG A 1 93 ? 46.298 3.743 -65.030 1.00 87.19 93 ARG A C 1
ATOM 768 O O . ARG A 1 93 ? 45.821 3.802 -63.908 1.00 87.19 93 ARG A O 1
ATOM 775 N N . ARG A 1 94 ? 45.606 4.125 -66.108 1.00 88.38 94 ARG A N 1
ATOM 776 C CA . ARG A 1 94 ? 44.221 4.621 -66.019 1.00 88.38 94 ARG A CA 1
ATOM 777 C C . ARG A 1 94 ? 43.260 3.561 -65.490 1.00 88.38 94 ARG A C 1
ATOM 779 O O . ARG A 1 94 ? 42.282 3.911 -64.837 1.00 88.38 94 ARG A O 1
ATOM 786 N N . GLU A 1 95 ? 43.477 2.293 -65.817 1.00 86.31 95 GLU A N 1
ATOM 787 C CA . GLU A 1 95 ? 42.683 1.178 -65.300 1.00 86.31 95 GLU A CA 1
ATOM 788 C C . GLU A 1 95 ? 42.995 0.911 -63.825 1.00 86.31 95 GLU A C 1
ATOM 790 O O . GLU A 1 95 ? 42.056 0.792 -63.042 1.00 86.31 95 GLU A O 1
ATOM 795 N N . ALA A 1 96 ? 44.267 0.939 -63.424 1.00 86.19 96 ALA A N 1
ATOM 796 C CA . ALA A 1 96 ? 44.687 0.847 -62.028 1.00 86.19 96 ALA A CA 1
ATOM 797 C C . ALA A 1 96 ? 44.109 1.994 -61.183 1.00 86.19 96 ALA A C 1
ATOM 799 O O . ALA A 1 96 ? 43.437 1.723 -60.194 1.00 86.19 96 ALA A O 1
ATOM 800 N N . ASP A 1 97 ? 44.225 3.249 -61.632 1.00 90.12 97 ASP A N 1
ATOM 801 C CA . ASP A 1 97 ? 43.638 4.417 -60.957 1.00 90.12 97 ASP A CA 1
ATOM 802 C C . ASP A 1 97 ? 42.106 4.304 -60.848 1.00 90.12 97 ASP A C 1
ATOM 804 O O . ASP A 1 97 ? 41.495 4.736 -59.870 1.00 90.12 97 ASP A O 1
ATOM 808 N N . LYS A 1 98 ? 41.439 3.736 -61.864 1.00 90.19 98 LYS A N 1
ATOM 809 C CA . LYS A 1 98 ? 39.988 3.486 -61.820 1.00 90.19 98 LYS A CA 1
ATOM 810 C C . LYS A 1 98 ? 39.633 2.407 -60.802 1.00 90.19 98 LYS A C 1
ATOM 812 O O . LYS A 1 98 ? 38.592 2.527 -60.160 1.00 90.19 98 LYS A O 1
ATOM 817 N N . VAL A 1 99 ? 40.442 1.357 -60.686 1.00 88.50 99 VAL A N 1
ATOM 818 C CA . VAL A 1 99 ? 40.248 0.293 -59.694 1.00 88.50 99 VAL A CA 1
ATOM 819 C C . VAL A 1 99 ? 40.499 0.833 -58.289 1.00 88.50 99 VAL A C 1
ATOM 821 O O . VAL A 1 99 ? 39.646 0.637 -57.430 1.00 88.50 99 VAL A O 1
ATOM 82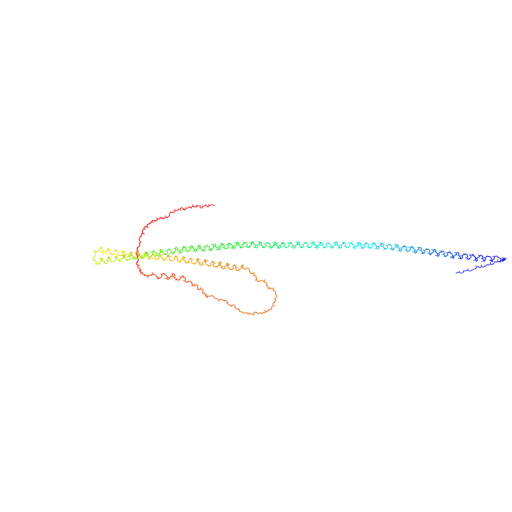4 N N . GLU A 1 100 ? 41.573 1.592 -58.083 1.00 89.56 100 GLU A N 1
ATOM 825 C CA . GLU A 1 100 ? 41.898 2.230 -56.803 1.00 89.56 100 GLU A CA 1
ATOM 826 C C . GLU A 1 100 ? 40.786 3.190 -56.366 1.00 89.56 100 GLU A C 1
ATOM 828 O O . GLU A 1 100 ? 40.274 3.076 -55.257 1.00 89.56 100 GLU A O 1
ATOM 833 N N . ARG A 1 101 ? 40.289 4.052 -57.265 1.00 89.25 101 ARG A N 1
ATOM 834 C CA . ARG A 1 101 ? 39.146 4.931 -56.956 1.00 89.25 101 ARG A CA 1
ATOM 835 C C . ARG A 1 101 ? 37.871 4.160 -56.629 1.00 89.25 101 ARG A C 1
ATOM 837 O O . ARG A 1 101 ? 37.106 4.606 -55.783 1.00 89.25 101 ARG A O 1
ATOM 844 N N . ARG A 1 102 ? 37.612 3.030 -57.296 1.00 89.31 102 ARG A N 1
ATOM 845 C CA . ARG A 1 102 ? 36.450 2.175 -56.990 1.00 89.31 102 ARG A CA 1
ATOM 846 C C . ARG A 1 102 ? 36.595 1.496 -55.632 1.00 89.31 102 ARG A C 1
ATOM 848 O O . ARG A 1 102 ? 35.608 1.405 -54.914 1.00 89.31 102 ARG A O 1
ATOM 855 N N . GLN A 1 103 ? 37.797 1.046 -55.281 1.00 89.44 103 GLN A N 1
ATOM 856 C CA . GLN A 1 103 ? 38.090 0.471 -53.969 1.00 89.44 103 GLN A CA 1
ATOM 857 C C . GLN A 1 103 ? 37.963 1.526 -52.870 1.00 89.44 103 GLN A C 1
ATOM 859 O O . GLN A 1 103 ? 37.243 1.306 -51.905 1.00 89.44 103 GLN A O 1
ATOM 864 N N . GLU A 1 104 ? 38.543 2.711 -53.060 1.00 89.69 104 GLU A N 1
ATOM 865 C CA . GLU A 1 104 ? 38.430 3.818 -52.109 1.00 89.69 104 GLU A CA 1
ATOM 866 C C . GLU A 1 104 ? 36.970 4.274 -51.935 1.00 89.69 104 GLU A C 1
ATOM 868 O O . GLU A 1 104 ? 36.531 4.565 -50.822 1.00 89.69 104 GLU A O 1
ATOM 873 N N . GLN A 1 105 ? 36.185 4.307 -53.019 1.00 89.00 105 GLN A N 1
ATOM 874 C CA . GLN A 1 105 ? 34.746 4.570 -52.947 1.00 89.00 105 GLN A CA 1
ATOM 875 C C . GLN A 1 105 ? 34.006 3.475 -52.173 1.00 89.00 105 GLN A C 1
ATOM 877 O O . GLN A 1 105 ? 33.224 3.807 -51.285 1.00 89.00 105 GLN A O 1
ATOM 882 N N . ALA A 1 106 ? 34.288 2.198 -52.442 1.00 89.56 106 ALA A N 1
ATOM 883 C CA . ALA A 1 106 ? 33.666 1.079 -51.739 1.00 89.56 106 ALA A CA 1
ATOM 884 C C . ALA A 1 106 ? 34.013 1.066 -50.240 1.00 89.56 106 ALA A C 1
ATOM 886 O O . ALA A 1 106 ? 33.125 0.886 -49.413 1.00 89.56 106 ALA A O 1
ATOM 887 N N . GLU A 1 107 ? 35.267 1.325 -49.867 1.00 91.00 107 GLU A N 1
ATOM 888 C CA . GLU A 1 107 ? 35.685 1.418 -48.463 1.00 91.00 107 GLU A CA 1
ATOM 889 C C . GLU A 1 107 ? 35.036 2.607 -47.748 1.00 91.00 107 GLU A C 1
ATOM 891 O O . GLU A 1 107 ? 34.609 2.492 -46.598 1.00 91.00 107 GLU A O 1
ATOM 896 N N . ARG A 1 108 ? 34.925 3.765 -48.412 1.00 91.06 108 ARG A N 1
ATOM 897 C CA . ARG A 1 108 ? 34.212 4.924 -47.853 1.00 91.06 108 ARG A CA 1
ATOM 898 C C . ARG A 1 108 ? 32.731 4.619 -47.663 1.00 91.06 108 ARG A C 1
ATOM 900 O O . ARG A 1 108 ? 32.179 4.961 -46.622 1.00 91.06 108 ARG A O 1
ATOM 907 N N . GLU A 1 109 ? 32.097 3.964 -48.630 1.00 89.88 109 GLU A N 1
ATOM 908 C CA . GLU A 1 109 ? 30.703 3.532 -48.520 1.00 89.88 109 GLU A CA 1
ATOM 909 C C . GLU A 1 109 ? 30.510 2.514 -47.391 1.00 89.88 109 GLU A C 1
ATOM 911 O O . GLU A 1 109 ? 29.561 2.661 -46.621 1.00 89.88 109 GLU A O 1
ATOM 916 N N . GLN A 1 110 ? 31.429 1.558 -47.222 1.00 92.12 110 GLN A N 1
ATOM 917 C CA . GLN A 1 110 ? 31.419 0.607 -46.106 1.00 92.12 110 GLN A CA 1
ATOM 918 C C . GLN A 1 110 ? 31.550 1.313 -44.757 1.00 92.12 110 GLN A C 1
ATOM 920 O O . GLN A 1 110 ? 30.702 1.118 -43.894 1.00 92.12 110 GLN A O 1
ATOM 925 N N . ARG A 1 111 ? 32.519 2.222 -44.588 1.00 89.88 111 ARG A N 1
ATOM 926 C CA . ARG A 1 111 ? 32.665 2.994 -43.339 1.00 89.88 111 ARG A CA 1
ATOM 927 C C . ARG A 1 111 ? 31.423 3.826 -43.026 1.00 89.88 111 ARG A C 1
ATOM 929 O O . ARG A 1 111 ? 31.023 3.930 -41.871 1.00 89.88 111 ARG A O 1
ATOM 936 N N . ILE A 1 112 ? 30.792 4.415 -44.043 1.00 91.94 112 ILE A N 1
ATOM 937 C CA . ILE A 1 112 ? 29.538 5.161 -43.872 1.00 91.94 112 ILE A CA 1
ATOM 938 C C . ILE A 1 112 ? 28.395 4.218 -43.476 1.00 91.94 112 ILE A C 1
ATOM 940 O O . ILE A 1 112 ? 27.555 4.590 -42.655 1.00 91.94 112 ILE A O 1
ATOM 944 N N . GLN A 1 113 ? 28.330 3.014 -44.048 1.00 91.75 113 GLN A N 1
ATOM 945 C CA . GLN A 1 113 ? 27.338 2.009 -43.667 1.00 91.75 113 GLN A CA 1
ATOM 946 C C . GLN A 1 113 ? 27.545 1.537 -42.228 1.00 91.75 113 GLN A C 1
ATOM 948 O O . GLN A 1 113 ? 26.594 1.594 -41.455 1.00 91.75 113 GLN A O 1
ATOM 953 N N . GLU A 1 114 ? 28.770 1.187 -41.842 1.00 92.19 114 GLU A N 1
ATOM 954 C CA . GLU A 1 114 ? 29.125 0.798 -40.474 1.00 92.19 114 GLU A CA 1
ATOM 955 C C . GLU A 1 114 ? 28.788 1.904 -39.469 1.00 92.19 114 GLU A C 1
ATOM 957 O O . GLU A 1 114 ? 28.162 1.635 -38.448 1.00 92.19 114 GLU A O 1
ATOM 962 N N . GLN A 1 115 ? 29.101 3.169 -39.779 1.00 91.81 115 GLN A N 1
ATOM 963 C CA . GLN A 1 115 ? 28.715 4.304 -38.933 1.00 91.81 115 GLN A CA 1
ATOM 964 C C . GLN A 1 115 ? 27.195 4.433 -38.792 1.00 91.81 115 GLN A C 1
ATOM 966 O O . GLN A 1 115 ? 26.694 4.649 -37.691 1.00 91.81 115 GLN A O 1
ATOM 971 N N . ARG A 1 116 ? 26.437 4.263 -39.882 1.00 92.81 116 ARG A N 1
ATOM 972 C CA . ARG A 1 116 ? 24.966 4.293 -39.838 1.00 92.81 116 ARG A CA 1
ATOM 973 C C . ARG A 1 116 ? 24.384 3.112 -39.070 1.00 92.81 116 ARG A C 1
ATOM 975 O O . ARG A 1 116 ? 23.325 3.251 -38.464 1.00 92.81 116 ARG A O 1
ATOM 982 N N . GLU A 1 117 ? 25.006 1.942 -39.137 1.00 92.56 117 GLU A N 1
ATOM 983 C CA . GLU A 1 117 ? 24.580 0.762 -38.386 1.00 92.56 117 GLU A CA 1
ATOM 984 C C . GLU A 1 117 ? 24.889 0.904 -36.899 1.00 92.56 117 GLU A C 1
ATOM 986 O O . GLU A 1 117 ? 24.000 0.650 -36.087 1.00 92.56 117 GLU A O 1
ATOM 991 N N . ALA A 1 118 ? 26.074 1.405 -36.550 1.00 92.31 118 ALA A N 1
ATOM 992 C CA . ALA A 1 118 ? 26.438 1.749 -35.180 1.00 92.31 118 ALA A CA 1
ATOM 993 C C . ALA A 1 118 ? 25.477 2.799 -34.600 1.00 92.31 118 ALA A C 1
ATOM 995 O O . ALA A 1 118 ? 24.904 2.580 -33.537 1.00 92.31 118 ALA A O 1
ATOM 996 N N . GLU A 1 119 ? 25.186 3.874 -35.340 1.00 93.38 119 GLU A N 1
ATOM 997 C CA . GLU A 1 119 ? 24.222 4.897 -34.914 1.00 93.38 119 GLU A CA 1
ATOM 998 C C . GLU A 1 119 ? 22.807 4.313 -34.745 1.00 93.38 119 GLU A C 1
ATOM 1000 O O . GLU A 1 119 ? 22.087 4.639 -33.800 1.00 93.38 119 GLU A O 1
ATOM 1005 N N . LYS A 1 120 ? 22.377 3.406 -35.634 1.00 93.75 120 LYS A N 1
ATOM 1006 C CA . LYS A 1 120 ? 21.094 2.699 -35.479 1.00 93.75 120 LYS A CA 1
ATOM 1007 C C . LYS A 1 120 ? 21.075 1.808 -34.238 1.00 93.75 120 LYS A C 1
ATOM 1009 O O . LYS A 1 120 ? 20.025 1.709 -33.604 1.00 93.75 120 LYS A O 1
ATOM 1014 N N . GLN A 1 121 ? 22.178 1.136 -33.914 1.00 91.25 121 GLN A N 1
ATOM 1015 C CA . GLN A 1 121 ? 22.288 0.309 -32.713 1.00 91.25 121 GLN A CA 1
ATOM 1016 C C . GLN A 1 121 ? 22.265 1.167 -31.447 1.00 91.25 121 GLN A C 1
ATOM 1018 O O . GLN A 1 121 ? 21.496 0.861 -30.539 1.00 91.25 121 GLN A O 1
ATOM 1023 N N . GLU A 1 122 ? 23.001 2.277 -31.425 1.00 92.75 122 GLU A N 1
ATOM 1024 C CA . GLU A 1 122 ? 23.001 3.234 -30.315 1.00 92.75 122 GLU A CA 1
ATOM 1025 C C . GLU A 1 122 ? 21.599 3.810 -30.086 1.00 92.75 122 GLU A C 1
ATOM 1027 O O . GLU A 1 122 ? 21.082 3.748 -28.975 1.00 92.75 122 GLU A O 1
ATOM 1032 N N . ARG A 1 123 ? 20.903 4.240 -31.148 1.00 91.69 123 ARG A N 1
ATOM 1033 C CA . ARG A 1 123 ? 19.508 4.706 -31.046 1.00 91.69 123 ARG A CA 1
ATOM 1034 C C . ARG A 1 123 ? 18.558 3.628 -30.519 1.00 91.69 123 ARG A C 1
ATOM 1036 O O . ARG A 1 123 ? 17.618 3.947 -29.797 1.00 91.69 123 ARG A O 1
ATOM 1043 N N . ARG A 1 124 ? 18.758 2.353 -30.878 1.00 91.69 124 ARG A N 1
ATOM 1044 C CA . ARG A 1 124 ? 17.956 1.241 -30.330 1.00 91.69 124 ARG A CA 1
ATOM 1045 C C . ARG A 1 124 ? 18.227 1.049 -28.841 1.00 91.69 124 ARG A C 1
ATOM 1047 O O . ARG A 1 124 ? 17.274 0.893 -28.086 1.00 91.69 124 ARG A O 1
ATOM 1054 N N . GLN A 1 125 ? 19.491 1.092 -28.426 1.00 92.44 125 GLN A N 1
ATOM 1055 C CA . GLN A 1 125 ? 19.867 1.002 -27.015 1.00 92.44 125 GLN A CA 1
ATOM 1056 C C . GLN A 1 125 ? 19.331 2.193 -26.213 1.00 92.44 125 GLN A C 1
ATOM 1058 O O . GLN A 1 125 ? 18.767 1.993 -25.146 1.00 92.44 125 GLN A O 1
ATOM 1063 N N . GLU A 1 126 ? 19.410 3.411 -26.750 1.00 94.38 126 GLU A N 1
ATOM 1064 C CA . GLU A 1 126 ? 18.850 4.615 -26.128 1.00 94.38 126 GLU A CA 1
ATOM 1065 C C . GLU A 1 126 ? 17.325 4.511 -25.965 1.00 94.38 126 GLU A C 1
ATOM 1067 O O . GLU A 1 126 ? 16.781 4.870 -24.921 1.00 94.38 126 GLU A O 1
ATOM 1072 N N . MET A 1 127 ? 16.618 3.994 -26.976 1.00 92.69 127 MET A N 1
ATOM 1073 C CA . MET A 1 127 ? 15.173 3.767 -26.894 1.00 92.69 127 MET A CA 1
ATOM 1074 C C . MET A 1 127 ? 14.813 2.719 -25.837 1.00 92.69 127 MET A C 1
ATOM 1076 O O . MET A 1 127 ? 13.900 2.968 -25.054 1.00 92.69 127 MET A O 1
ATOM 1080 N N . LEU A 1 128 ? 15.549 1.603 -25.773 1.00 94.31 128 LEU A N 1
ATOM 1081 C CA . LEU A 1 128 ? 15.363 0.576 -24.743 1.00 94.31 128 LEU A CA 1
ATOM 1082 C C . LEU A 1 128 ? 15.666 1.117 -23.342 1.00 94.31 128 LEU A C 1
ATOM 1084 O O . LEU A 1 128 ? 14.898 0.873 -22.419 1.00 94.31 128 LEU A O 1
ATOM 1088 N N . ALA A 1 129 ? 16.730 1.906 -23.180 1.00 93.62 129 ALA A N 1
ATOM 1089 C CA . ALA A 1 129 ? 17.069 2.535 -21.905 1.00 93.62 129 ALA A CA 1
ATOM 1090 C C . ALA A 1 129 ? 15.980 3.522 -21.455 1.00 93.62 129 ALA A C 1
ATOM 1092 O O . ALA A 1 129 ? 15.589 3.533 -20.291 1.00 93.62 129 ALA A O 1
ATOM 1093 N N . ARG A 1 130 ? 15.427 4.314 -22.383 1.00 92.38 130 ARG A N 1
ATOM 1094 C CA . ARG A 1 130 ? 14.292 5.208 -22.102 1.00 92.38 130 ARG A CA 1
ATOM 1095 C C . ARG A 1 130 ? 13.008 4.455 -21.768 1.00 92.38 130 ARG A C 1
ATOM 1097 O O . ARG A 1 130 ? 12.198 4.969 -21.001 1.00 92.38 130 ARG A O 1
ATOM 1104 N N . GLU A 1 131 ? 12.775 3.297 -22.375 1.00 92.50 131 GLU A N 1
ATOM 1105 C CA . GLU A 1 131 ? 11.633 2.434 -22.060 1.00 92.50 131 GLU A CA 1
ATOM 1106 C C . GLU A 1 131 ? 11.784 1.838 -20.658 1.00 92.50 131 GLU A C 1
ATOM 1108 O O . GLU A 1 131 ? 10.909 2.047 -19.822 1.00 92.50 131 GLU A O 1
ATOM 1113 N N . GLN A 1 132 ? 12.954 1.275 -20.345 1.00 91.75 132 GLN A N 1
ATOM 1114 C CA . GLN A 1 132 ? 13.296 0.804 -19.000 1.00 91.75 132 GLN A CA 1
ATOM 1115 C C . GLN A 1 132 ? 13.170 1.910 -17.943 1.00 91.75 132 GLN A C 1
ATOM 1117 O O . GLN A 1 132 ? 12.646 1.667 -16.861 1.00 91.75 132 GLN A O 1
ATOM 1122 N N . GLU A 1 133 ? 13.591 3.143 -18.244 1.00 93.31 133 GLU A N 1
ATOM 1123 C CA . GLU A 1 133 ? 13.430 4.283 -17.332 1.00 93.31 133 GLU A CA 1
ATOM 1124 C C . GLU A 1 133 ? 11.947 4.614 -17.089 1.00 93.31 133 GLU A C 1
ATOM 1126 O O . GLU A 1 133 ? 11.539 4.919 -15.964 1.00 93.31 133 GLU A O 1
ATOM 1131 N N . ARG A 1 134 ? 11.109 4.550 -18.132 1.00 92.50 134 ARG A N 1
ATOM 1132 C CA . ARG A 1 134 ? 9.663 4.783 -18.000 1.00 92.50 134 ARG A CA 1
ATOM 1133 C C . ARG A 1 134 ? 9.000 3.699 -17.168 1.00 92.50 134 ARG A C 1
ATOM 1135 O O . ARG A 1 134 ? 8.187 4.055 -16.311 1.00 92.50 134 ARG A O 1
ATOM 1142 N N . ASP A 1 135 ? 9.370 2.446 -17.397 1.00 92.88 135 ASP A N 1
ATOM 1143 C CA . ASP A 1 135 ? 8.836 1.287 -16.687 1.00 92.88 135 ASP A CA 1
ATOM 1144 C C . ASP A 1 135 ? 9.257 1.314 -15.214 1.00 92.88 135 ASP A C 1
ATOM 1146 O O . ASP A 1 135 ? 8.407 1.269 -14.323 1.00 92.88 135 ASP A O 1
ATOM 1150 N N . ALA A 1 136 ? 10.539 1.574 -14.935 1.00 92.25 136 ALA A N 1
ATOM 1151 C CA . ALA A 1 136 ? 11.038 1.774 -13.576 1.00 92.25 136 ALA A CA 1
ATOM 1152 C C . ALA A 1 136 ? 10.304 2.924 -12.866 1.00 92.25 136 ALA A C 1
ATOM 1154 O O . ALA A 1 136 ? 9.908 2.805 -11.706 1.00 92.25 136 ALA A O 1
ATOM 1155 N N . LYS A 1 137 ? 10.032 4.028 -13.572 1.00 94.12 137 LYS A N 1
ATOM 1156 C CA . LYS A 1 137 ? 9.276 5.166 -13.029 1.00 94.12 137 LYS A CA 1
ATOM 1157 C C . LYS A 1 137 ? 7.790 4.862 -12.822 1.00 94.12 137 LYS A C 1
ATOM 1159 O O . LYS A 1 137 ? 7.139 5.488 -11.977 1.00 94.12 137 LYS A O 1
ATOM 1164 N N . THR A 1 138 ? 7.176 3.985 -13.615 1.00 93.25 138 THR A N 1
ATOM 1165 C CA . THR A 1 138 ? 5.813 3.503 -13.337 1.00 93.25 138 THR A CA 1
ATOM 1166 C C . THR A 1 138 ? 5.794 2.565 -12.144 1.00 93.25 138 THR A C 1
ATOM 1168 O O . THR A 1 138 ? 4.935 2.738 -11.281 1.00 93.25 138 THR A O 1
ATOM 1171 N N . ASP A 1 139 ? 6.764 1.663 -12.046 1.00 92.12 139 ASP A N 1
ATOM 1172 C CA . ASP A 1 139 ? 6.874 0.704 -10.953 1.00 92.12 139 ASP A CA 1
ATOM 1173 C C . ASP A 1 139 ? 7.143 1.401 -9.628 1.00 92.12 139 ASP A C 1
ATOM 1175 O O . ASP A 1 139 ? 6.483 1.105 -8.636 1.00 92.12 139 ASP A O 1
ATOM 1179 N N . GLU A 1 140 ? 8.020 2.404 -9.607 1.00 91.44 140 GLU A N 1
ATOM 1180 C CA . GLU A 1 140 ? 8.260 3.217 -8.417 1.00 91.44 140 GLU A CA 1
ATOM 1181 C C . GLU A 1 140 ? 6.982 3.938 -7.965 1.00 91.44 140 GLU A C 1
ATOM 1183 O O . GLU A 1 140 ? 6.618 3.890 -6.790 1.00 91.44 140 GLU A O 1
ATOM 1188 N N . ARG A 1 141 ? 6.232 4.547 -8.894 1.00 91.50 141 ARG A N 1
ATOM 1189 C CA . ARG A 1 141 ? 4.945 5.187 -8.568 1.00 91.50 141 ARG A CA 1
ATOM 1190 C C . ARG A 1 141 ? 3.909 4.185 -8.068 1.00 91.50 141 ARG A C 1
ATOM 1192 O O . ARG A 1 141 ? 3.132 4.520 -7.175 1.00 91.50 141 ARG A O 1
ATOM 1199 N N . ASN A 1 142 ? 3.871 2.982 -8.633 1.00 91.12 142 ASN A N 1
ATOM 1200 C CA . ASN A 1 142 ? 2.969 1.926 -8.184 1.00 91.12 142 ASN A CA 1
ATOM 1201 C C . ASN A 1 142 ? 3.354 1.443 -6.781 1.00 91.12 142 ASN A C 1
ATOM 1203 O O . ASN A 1 142 ? 2.489 1.411 -5.910 1.00 91.12 142 ASN A O 1
ATOM 1207 N N . ARG A 1 143 ? 4.647 1.217 -6.511 1.00 88.75 143 ARG A N 1
ATOM 1208 C CA . ARG A 1 143 ? 5.167 0.892 -5.171 1.00 88.75 143 ARG A CA 1
ATOM 1209 C C . ARG A 1 143 ? 4.841 1.981 -4.151 1.00 88.75 143 ARG A C 1
ATOM 1211 O O . ARG A 1 143 ? 4.411 1.668 -3.047 1.00 88.75 143 ARG A O 1
ATOM 1218 N N . GLN A 1 144 ? 4.984 3.256 -4.518 1.00 91.44 144 GLN A N 1
ATOM 1219 C CA . GLN A 1 144 ? 4.611 4.379 -3.651 1.00 91.44 144 GLN A CA 1
ATOM 1220 C C . GLN A 1 144 ? 3.109 4.383 -3.338 1.00 91.44 144 GLN A C 1
ATOM 1222 O O . GLN A 1 144 ? 2.727 4.561 -2.184 1.00 91.44 144 GLN A O 1
ATOM 1227 N N . ARG A 1 145 ? 2.250 4.142 -4.336 1.00 91.75 145 ARG A N 1
ATOM 1228 C CA . ARG A 1 145 ? 0.794 4.043 -4.134 1.00 91.75 145 ARG A CA 1
ATOM 1229 C C . ARG A 1 145 ? 0.412 2.849 -3.265 1.00 91.75 145 ARG A C 1
ATOM 1231 O O . ARG A 1 145 ? -0.443 2.992 -2.398 1.00 91.75 145 ARG A O 1
ATOM 1238 N N . GLU A 1 146 ? 1.029 1.692 -3.478 1.00 88.56 146 GLU A N 1
ATOM 1239 C CA . GLU A 1 146 ? 0.816 0.496 -2.656 1.00 88.56 146 GLU A CA 1
ATOM 1240 C C . GLU A 1 146 ? 1.238 0.741 -1.204 1.00 88.56 146 GLU A C 1
ATOM 1242 O O . GLU A 1 146 ? 0.466 0.459 -0.288 1.00 88.56 146 GLU A O 1
ATOM 1247 N N . ALA A 1 147 ? 2.410 1.347 -0.990 1.00 86.69 147 ALA A N 1
ATOM 1248 C CA . ALA A 1 147 ? 2.892 1.718 0.337 1.00 86.69 147 ALA A CA 1
ATOM 1249 C C . ALA A 1 147 ? 1.968 2.740 1.021 1.00 86.69 147 ALA A C 1
ATOM 1251 O O . ALA A 1 147 ? 1.648 2.591 2.200 1.00 86.69 147 ALA A O 1
ATOM 1252 N N . GLU A 1 148 ? 1.481 3.746 0.289 1.00 91.81 148 GLU A N 1
ATOM 1253 C CA . GLU A 1 148 ? 0.526 4.726 0.811 1.00 91.81 148 GLU A CA 1
ATOM 1254 C C . GLU A 1 148 ? -0.812 4.071 1.189 1.00 91.81 148 GLU A C 1
ATOM 1256 O O . GLU A 1 148 ? -1.365 4.345 2.257 1.00 91.81 148 GLU A O 1
ATOM 1261 N N . MET A 1 149 ? -1.335 3.183 0.340 1.00 89.62 149 MET A N 1
ATOM 1262 C CA . MET A 1 149 ? -2.569 2.448 0.619 1.00 89.62 149 MET A CA 1
ATOM 1263 C C . MET A 1 149 ? -2.413 1.533 1.838 1.00 89.62 149 MET A C 1
ATOM 1265 O O . MET A 1 149 ? -3.289 1.538 2.706 1.00 89.62 149 MET A O 1
ATOM 1269 N N . ALA A 1 150 ? -1.286 0.826 1.955 1.00 87.81 150 ALA A N 1
ATOM 1270 C CA . ALA A 1 150 ? -0.966 -0.008 3.110 1.00 87.81 150 ALA A CA 1
ATOM 1271 C C . ALA A 1 150 ? -0.839 0.819 4.402 1.00 87.81 150 ALA A C 1
ATOM 1273 O O . ALA A 1 150 ? -1.401 0.442 5.432 1.00 87.81 150 ALA A O 1
ATOM 1274 N N . ALA A 1 151 ? -0.179 1.982 4.352 1.00 88.69 151 ALA A N 1
ATOM 1275 C CA . ALA A 1 151 ? -0.054 2.886 5.496 1.00 88.69 151 ALA A CA 1
ATOM 1276 C C . ALA A 1 151 ? -1.420 3.422 5.957 1.00 88.69 151 ALA A C 1
ATOM 1278 O O . ALA A 1 151 ? -1.740 3.379 7.146 1.00 88.69 151 ALA A O 1
ATOM 1279 N N . ARG A 1 152 ? -2.270 3.857 5.016 1.00 91.56 152 ARG A N 1
ATOM 1280 C CA . ARG A 1 152 ? -3.644 4.300 5.311 1.00 91.56 152 ARG A CA 1
ATOM 1281 C C . ARG A 1 152 ? -4.490 3.177 5.906 1.00 91.56 152 ARG A C 1
ATOM 1283 O O . ARG A 1 152 ? -5.313 3.421 6.786 1.00 91.56 152 ARG A O 1
ATOM 1290 N N . GLU A 1 153 ? -4.332 1.946 5.432 1.00 91.56 153 GLU A N 1
ATOM 1291 C CA . GLU A 1 153 ? -5.042 0.798 5.993 1.00 91.56 153 GLU A CA 1
ATOM 1292 C C . GLU A 1 153 ? -4.559 0.462 7.411 1.00 91.56 153 GLU A C 1
ATOM 1294 O O . GLU A 1 153 ? -5.379 0.229 8.305 1.00 91.56 153 GLU A O 1
ATOM 1299 N N . GLN A 1 154 ? -3.248 0.520 7.650 1.00 89.00 154 GLN A N 1
ATOM 1300 C CA . GLN A 1 154 ? -2.673 0.361 8.983 1.00 89.00 154 GLN A CA 1
ATOM 1301 C C . GLN A 1 154 ? -3.206 1.429 9.949 1.00 89.00 154 GLN A C 1
ATOM 1303 O O . GLN A 1 154 ? -3.592 1.104 11.074 1.00 89.00 154 GLN A O 1
ATOM 1308 N N . GLU A 1 155 ? -3.305 2.682 9.503 1.00 92.81 155 GLU A N 1
ATOM 1309 C CA . GLU A 1 155 ? -3.891 3.778 10.276 1.00 92.81 155 GLU A CA 1
ATOM 1310 C C . GLU A 1 155 ? -5.373 3.529 10.593 1.00 92.81 155 GLU A C 1
ATOM 1312 O O . GLU A 1 155 ? -5.787 3.654 11.745 1.00 92.81 155 GLU A O 1
ATOM 1317 N N . ARG A 1 156 ? -6.182 3.088 9.617 1.00 94.00 156 ARG A N 1
ATOM 1318 C CA . ARG A 1 156 ? -7.596 2.730 9.852 1.00 94.00 156 ARG A CA 1
ATOM 1319 C C . ARG A 1 156 ? -7.746 1.650 10.918 1.00 94.00 156 ARG A C 1
ATOM 1321 O O . ARG A 1 156 ? -8.657 1.729 11.741 1.00 94.00 156 ARG A O 1
ATOM 1328 N N . ARG A 1 157 ? -6.863 0.651 10.919 1.00 92.25 157 ARG A N 1
ATOM 1329 C CA . ARG A 1 157 ? -6.884 -0.435 11.909 1.00 92.25 157 ARG A CA 1
ATOM 1330 C C . ARG A 1 157 ? -6.465 0.046 13.291 1.00 92.25 157 ARG A C 1
ATOM 1332 O O . ARG A 1 157 ? -7.155 -0.276 14.253 1.00 92.25 157 ARG A O 1
ATOM 1339 N N . ARG A 1 158 ? -5.429 0.887 13.392 1.00 92.75 158 ARG A N 1
ATOM 1340 C CA . ARG A 1 158 ? -5.075 1.560 14.656 1.00 92.75 158 ARG A CA 1
ATOM 1341 C C . ARG A 1 158 ? -6.233 2.401 15.187 1.00 92.75 158 ARG A C 1
ATOM 1343 O O . ARG A 1 158 ? -6.585 2.280 16.353 1.00 92.75 158 ARG A O 1
ATOM 1350 N N . ASN A 1 159 ? -6.879 3.183 14.324 1.00 95.44 159 ASN A N 1
ATOM 1351 C CA . ASN A 1 159 ? -8.043 3.986 14.697 1.00 95.44 159 ASN A CA 1
ATOM 1352 C C . ASN A 1 159 ? -9.211 3.109 15.171 1.00 95.44 159 ASN A C 1
ATOM 1354 O O . ASN A 1 159 ? -9.895 3.468 16.127 1.00 95.44 159 ASN A O 1
ATOM 1358 N N . ARG A 1 160 ? -9.432 1.944 14.546 1.00 94.56 160 ARG A N 1
ATOM 1359 C CA . ARG A 1 160 ? -10.434 0.968 14.999 1.00 94.56 160 ARG A CA 1
ATOM 1360 C C . ARG A 1 160 ? -10.099 0.415 16.386 1.00 94.56 160 ARG A C 1
ATOM 1362 O O . ARG A 1 160 ? -10.995 0.375 17.222 1.00 94.56 160 ARG A O 1
ATOM 1369 N N . ILE A 1 161 ? -8.843 0.042 16.637 1.00 95.50 161 ILE A N 1
ATOM 1370 C CA . ILE A 1 161 ? -8.380 -0.401 17.962 1.00 95.50 161 ILE A CA 1
ATOM 1371 C C . ILE A 1 161 ? -8.631 0.700 18.995 1.00 95.50 161 ILE A C 1
ATOM 1373 O O . ILE A 1 161 ? -9.343 0.451 19.959 1.00 95.50 161 ILE A O 1
ATOM 1377 N N . GLY A 1 162 ? -8.187 1.935 18.744 1.00 94.06 162 GLY A N 1
ATOM 1378 C CA . GLY A 1 162 ? -8.400 3.048 19.677 1.00 94.06 162 GLY A CA 1
ATOM 1379 C C . GLY A 1 162 ? -9.882 3.354 19.948 1.00 94.06 162 GLY A C 1
ATOM 1380 O O . GLY A 1 162 ? -10.267 3.686 21.068 1.00 94.06 162 GLY A O 1
ATOM 1381 N N . GLN A 1 163 ? -10.760 3.195 18.949 1.00 95.62 163 GLN A N 1
ATOM 1382 C CA . GLN A 1 163 ? -12.209 3.312 19.158 1.00 95.62 163 GLN A CA 1
ATOM 1383 C C . GLN A 1 163 ? -12.766 2.203 20.057 1.00 95.62 163 GLN A C 1
ATOM 1385 O O . GLN A 1 163 ? -13.639 2.486 20.881 1.00 95.62 163 GLN A O 1
ATOM 1390 N N . LEU A 1 164 ? -12.298 0.965 19.882 1.00 94.88 164 LEU A N 1
ATOM 1391 C CA . LEU A 1 164 ? -12.712 -0.188 20.681 1.00 94.88 164 LEU A CA 1
ATOM 1392 C C . LEU A 1 164 ? -12.162 -0.104 22.108 1.00 94.88 164 LEU A C 1
ATOM 1394 O O . LEU A 1 164 ? -12.926 -0.311 23.043 1.00 94.88 164 LEU A O 1
ATOM 1398 N N . GLU A 1 165 ? -10.912 0.321 22.295 1.00 94.62 165 GLU A N 1
ATOM 1399 C CA . GLU A 1 165 ? -10.337 0.631 23.614 1.00 94.62 165 GLU A CA 1
ATOM 1400 C C . GLU A 1 165 ? -11.196 1.665 24.346 1.00 94.62 165 GLU A C 1
ATOM 1402 O O . GLU A 1 165 ? -11.622 1.446 25.478 1.00 94.62 165 GLU A O 1
ATOM 1407 N N . GLY A 1 166 ? -11.566 2.755 23.664 1.00 94.69 166 GLY A N 1
ATOM 1408 C CA . GLY A 1 166 ? -12.454 3.763 24.237 1.00 94.69 166 GLY A CA 1
ATOM 1409 C C . GLY A 1 166 ? -13.857 3.240 24.576 1.00 94.69 166 GLY A C 1
ATOM 1410 O O . GLY A 1 166 ? -14.500 3.768 25.483 1.00 94.69 166 GLY A O 1
ATOM 1411 N N . ARG A 1 167 ? -14.375 2.228 23.864 1.00 95.62 167 ARG A N 1
ATOM 1412 C CA . ARG A 1 167 ? -15.652 1.571 24.209 1.00 95.62 167 ARG A CA 1
ATOM 1413 C C . ARG A 1 167 ? -15.499 0.626 25.394 1.00 95.62 167 ARG A C 1
ATOM 1415 O O . ARG A 1 167 ? -16.341 0.680 26.285 1.00 95.62 167 ARG A O 1
ATOM 1422 N N . ALA A 1 168 ? -14.434 -0.170 25.427 1.00 94.44 168 ALA A N 1
ATOM 1423 C CA . ALA A 1 168 ? -14.128 -1.070 26.529 1.00 94.44 168 ALA A CA 1
ATOM 1424 C C . ALA A 1 168 ? -13.931 -0.293 27.840 1.00 94.44 168 ALA A C 1
ATOM 1426 O O . ALA A 1 168 ? -14.530 -0.651 28.849 1.00 94.44 168 ALA A O 1
ATOM 1427 N N . GLU A 1 169 ? -13.197 0.824 27.820 1.00 95.31 169 GLU A N 1
ATOM 1428 C CA . GLU A 1 169 ? -13.023 1.677 29.004 1.00 95.31 169 GLU A CA 1
ATOM 1429 C C . GLU A 1 169 ? -14.344 2.306 29.473 1.00 95.31 169 GLU A C 1
ATOM 1431 O O . GLU A 1 169 ? -14.630 2.317 30.669 1.00 95.31 169 GLU A O 1
ATOM 1436 N N . ARG A 1 170 ? -15.218 2.753 28.559 1.00 96.00 170 ARG A N 1
ATOM 1437 C CA . ARG A 1 170 ? -16.569 3.207 28.943 1.00 96.00 170 ARG A CA 1
ATOM 1438 C C . ARG A 1 170 ? -17.395 2.084 29.571 1.00 96.00 170 ARG A C 1
ATOM 1440 O O . ARG A 1 170 ? -17.975 2.283 30.630 1.00 96.00 170 ARG A O 1
ATOM 1447 N N . ALA A 1 171 ? -17.395 0.894 28.973 1.00 94.62 171 ALA A N 1
ATOM 1448 C CA . ALA A 1 171 ? -18.118 -0.254 29.516 1.00 94.62 171 ALA A CA 1
ATOM 1449 C C . ALA A 1 171 ? -17.569 -0.697 30.887 1.00 94.62 171 ALA A C 1
ATOM 1451 O O . ALA A 1 171 ? -18.326 -1.131 31.753 1.00 94.62 171 ALA A O 1
ATOM 1452 N N . LYS A 1 172 ? -16.262 -0.547 31.121 1.00 94.31 172 LYS A N 1
ATOM 1453 C CA . LYS A 1 172 ? -15.626 -0.780 32.423 1.00 94.31 172 LYS A CA 1
ATOM 1454 C C . LYS A 1 172 ? -16.093 0.223 33.480 1.00 94.31 172 LYS A C 1
ATOM 1456 O O . LYS A 1 172 ? -16.358 -0.177 34.613 1.00 94.31 172 LYS A O 1
ATOM 1461 N N . LEU A 1 173 ? -16.227 1.500 33.118 1.00 95.62 173 LEU A N 1
ATOM 1462 C CA . LEU A 1 173 ? -16.813 2.514 34.000 1.00 95.62 173 LEU A CA 1
ATOM 1463 C C . LEU A 1 173 ? -18.278 2.188 34.319 1.00 95.62 173 LEU A C 1
ATOM 1465 O O . LEU A 1 173 ? -18.648 2.202 35.491 1.00 95.62 173 LEU A O 1
ATOM 1469 N N . ASP A 1 174 ? -19.068 1.784 33.320 1.00 95.00 174 ASP A N 1
ATOM 1470 C CA . ASP A 1 174 ? -20.469 1.382 33.509 1.00 95.00 174 ASP A CA 1
ATOM 1471 C C . ASP A 1 174 ? -20.610 0.191 34.478 1.00 95.00 174 ASP A C 1
ATOM 1473 O O . ASP A 1 174 ? -21.548 0.139 35.279 1.00 95.00 174 ASP A O 1
ATOM 1477 N N . ILE A 1 175 ? -19.673 -0.769 34.446 1.00 96.00 175 ILE A N 1
ATOM 1478 C CA . ILE A 1 175 ? -19.598 -1.849 35.445 1.00 96.00 175 ILE A CA 1
ATOM 1479 C C . ILE A 1 175 ? -19.327 -1.277 36.832 1.00 96.00 175 ILE A C 1
ATOM 1481 O O . ILE A 1 175 ? -20.003 -1.657 37.788 1.00 96.00 175 ILE A O 1
ATOM 1485 N N . GLY A 1 176 ? -18.351 -0.375 36.952 1.00 93.94 176 GLY A N 1
ATOM 1486 C CA . GLY A 1 176 ? -18.019 0.279 38.217 1.00 93.94 176 GLY A CA 1
ATOM 1487 C C . GLY A 1 176 ? -19.227 0.987 38.834 1.00 93.94 176 GLY A C 1
ATOM 1488 O O . GLY A 1 176 ? -19.508 0.802 40.020 1.00 93.94 176 GLY A O 1
ATOM 1489 N N . GLU A 1 177 ? -19.989 1.721 38.021 1.00 96.56 177 GLU A N 1
ATOM 1490 C CA . GLU A 1 177 ? -21.242 2.360 38.436 1.00 96.56 177 GLU A CA 1
ATOM 1491 C C . GLU A 1 177 ? -22.293 1.332 38.870 1.00 96.56 177 GLU A C 1
ATOM 1493 O O . GLU A 1 177 ? -22.882 1.466 39.943 1.00 96.56 177 GLU A O 1
ATOM 1498 N N . ALA A 1 178 ? -22.499 0.266 38.089 1.00 96.25 178 ALA A N 1
ATOM 1499 C CA . ALA A 1 178 ? -23.462 -0.781 38.422 1.00 96.25 178 ALA A CA 1
ATOM 1500 C C . ALA A 1 178 ? -23.113 -1.508 39.735 1.00 96.25 178 ALA A C 1
ATOM 1502 O O . ALA A 1 178 ? -24.004 -1.805 40.532 1.00 96.25 178 ALA A O 1
ATOM 1503 N N . ILE A 1 179 ? -21.825 -1.769 39.989 1.00 96.62 179 ILE A N 1
ATOM 1504 C CA . ILE A 1 179 ? -21.343 -2.347 41.253 1.00 96.62 179 ILE A CA 1
ATOM 1505 C C . ILE A 1 179 ? -21.572 -1.366 42.408 1.00 96.62 179 ILE A C 1
ATOM 1507 O O . ILE A 1 179 ? -21.973 -1.779 43.498 1.00 96.62 179 ILE A O 1
ATOM 1511 N N . GLY A 1 180 ? -21.341 -0.070 42.183 1.00 96.19 180 GLY A N 1
ATOM 1512 C CA . GLY A 1 180 ? -21.637 0.980 43.157 1.00 96.19 180 GLY A CA 1
ATOM 1513 C C . GLY A 1 180 ? -23.112 0.995 43.564 1.00 96.19 180 GLY A C 1
ATOM 1514 O O . GLY A 1 180 ? -23.422 0.967 44.757 1.00 96.19 180 GLY A O 1
ATOM 1515 N N . GLU A 1 181 ? -24.015 0.951 42.582 1.00 96.12 181 GLU A N 1
ATOM 1516 C CA . GLU A 1 181 ? -25.464 0.881 42.806 1.00 96.12 181 GLU A CA 1
ATOM 1517 C C . GLU A 1 181 ? -25.885 -0.389 43.551 1.00 96.12 181 GLU A C 1
ATOM 1519 O O . GLU A 1 181 ? -26.729 -0.324 44.447 1.00 96.12 181 GLU A O 1
ATOM 1524 N N . LEU A 1 182 ? -25.291 -1.540 43.215 1.00 97.69 182 LEU A N 1
ATOM 1525 C CA . LEU A 1 182 ? -25.547 -2.796 43.919 1.00 97.69 182 LEU A CA 1
ATOM 1526 C C . LEU A 1 182 ? -25.161 -2.686 45.398 1.00 97.69 182 LEU A C 1
ATOM 1528 O O . LEU A 1 182 ? -25.989 -2.956 46.265 1.00 97.69 182 LEU A O 1
ATOM 1532 N N . ARG A 1 183 ? -23.953 -2.193 45.692 1.00 97.56 183 ARG A N 1
ATOM 1533 C CA . ARG A 1 183 ? -23.480 -1.996 47.073 1.00 97.56 183 ARG A CA 1
ATOM 1534 C C . ARG A 1 183 ? -24.340 -1.005 47.852 1.00 97.56 183 ARG A C 1
ATOM 1536 O O . ARG A 1 183 ? -24.506 -1.129 49.064 1.00 97.56 183 ARG A O 1
ATOM 1543 N N . GLU A 1 184 ? -24.867 0.029 47.202 1.00 97.31 184 GLU A N 1
ATOM 1544 C CA . GLU A 1 184 ? -25.801 0.957 47.843 1.00 97.31 184 GLU A CA 1
ATOM 1545 C C . GLU A 1 184 ? -27.159 0.301 48.126 1.00 97.31 184 GLU A C 1
ATOM 1547 O O . GLU A 1 184 ? -27.691 0.448 49.229 1.00 97.31 184 GLU A O 1
ATOM 1552 N N . ALA A 1 185 ? -27.689 -0.478 47.179 1.00 96.44 185 ALA A N 1
ATOM 1553 C CA . ALA A 1 185 ? -28.922 -1.234 47.367 1.00 96.44 185 ALA A CA 1
ATOM 1554 C C . ALA A 1 185 ? -28.795 -2.265 48.504 1.00 96.44 185 ALA A C 1
ATOM 1556 O O . ALA A 1 185 ? -29.712 -2.388 49.317 1.00 96.44 185 A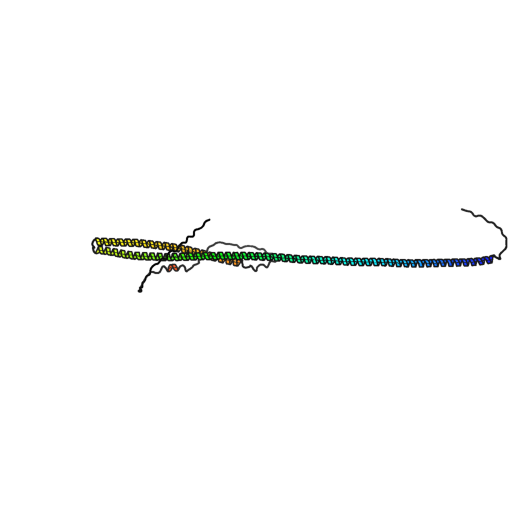LA A O 1
ATOM 1557 N N . GLU A 1 186 ? -27.656 -2.955 48.603 1.00 97.38 186 GLU A N 1
ATOM 1558 C CA . GLU A 1 186 ? -27.343 -3.891 49.689 1.00 97.38 186 GLU A CA 1
ATO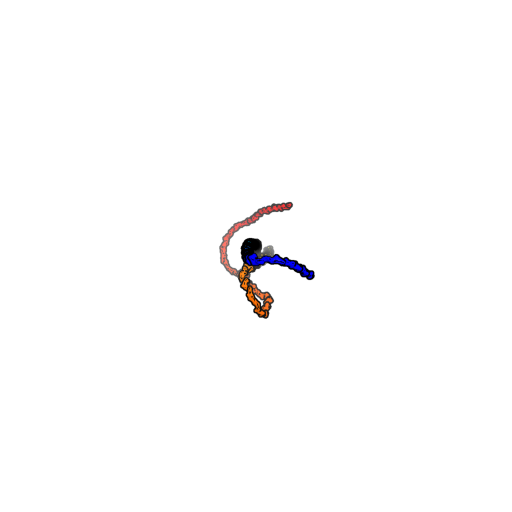M 1559 C C . GLU A 1 186 ? -27.289 -3.184 51.046 1.00 97.38 186 GLU A C 1
ATOM 1561 O O . GLU A 1 186 ? -27.989 -3.593 51.974 1.00 97.38 186 GLU A O 1
ATOM 1566 N N . ARG A 1 187 ? -26.558 -2.063 51.154 1.00 98.12 187 ARG A N 1
ATOM 1567 C CA . ARG A 1 187 ? -26.513 -1.254 52.388 1.00 98.12 187 ARG A CA 1
ATOM 1568 C C . ARG A 1 187 ? -27.899 -0.777 52.814 1.00 98.12 187 ARG A C 1
ATOM 1570 O O . ARG A 1 187 ? -28.239 -0.825 53.996 1.00 98.12 187 ARG A O 1
ATOM 1577 N N . ARG A 1 188 ? -28.725 -0.338 51.859 1.00 97.31 188 ARG A N 1
ATOM 1578 C CA . ARG A 1 188 ? -30.108 0.070 52.135 1.00 97.31 188 ARG A CA 1
ATOM 1579 C C . ARG A 1 188 ? -30.958 -1.106 52.609 1.00 97.31 188 ARG A C 1
ATOM 1581 O O . ARG A 1 188 ? -31.744 -0.941 53.535 1.00 97.31 188 ARG A O 1
ATOM 1588 N N . LEU A 1 189 ? -30.802 -2.284 52.007 1.00 97.75 189 LEU A N 1
ATOM 1589 C CA . LEU A 1 189 ? -31.504 -3.491 52.436 1.00 97.75 189 LEU A CA 1
ATOM 1590 C C . LEU A 1 189 ? -31.101 -3.905 53.857 1.00 97.75 189 LEU A C 1
ATOM 1592 O O . LEU A 1 189 ? -31.963 -4.280 54.645 1.00 97.75 189 LEU A O 1
ATOM 1596 N N . GLU A 1 190 ? -29.818 -3.827 54.206 1.00 97.62 190 GLU A N 1
ATOM 1597 C CA . GLU A 1 190 ? -29.356 -4.087 55.573 1.00 97.62 190 GLU A CA 1
ATOM 1598 C C . GLU A 1 190 ? -29.940 -3.100 56.582 1.00 97.62 190 GLU A C 1
ATOM 1600 O O . GLU A 1 190 ? -30.353 -3.505 57.669 1.00 97.62 190 GLU A O 1
ATOM 1605 N N . TRP A 1 191 ? -30.013 -1.818 56.221 1.00 97.88 191 TRP A N 1
ATOM 1606 C CA . TRP A 1 191 ? -30.660 -0.807 57.052 1.00 97.88 191 TRP A CA 1
ATOM 1607 C C . TRP A 1 191 ? -32.151 -1.117 57.261 1.00 97.88 191 TRP A C 1
ATOM 1609 O O . TRP A 1 191 ? -32.596 -1.169 58.406 1.00 97.88 191 TRP A O 1
ATOM 1619 N N . LEU A 1 192 ? -32.884 -1.446 56.191 1.00 97.75 192 LEU A N 1
ATOM 1620 C CA . LEU A 1 192 ? -34.298 -1.842 56.266 1.00 97.75 192 LEU A CA 1
ATOM 1621 C C . LEU A 1 192 ? -34.507 -3.097 57.124 1.00 97.75 192 LEU A C 1
ATOM 1623 O O . LEU A 1 192 ? -35.470 -3.172 57.878 1.00 97.75 192 LEU A O 1
ATOM 1627 N N . LYS A 1 193 ? -33.602 -4.082 57.052 1.00 97.62 193 LYS A N 1
ATOM 1628 C CA . LYS A 1 193 ? -33.666 -5.288 57.897 1.00 97.62 193 LYS A CA 1
ATOM 1629 C C . LYS A 1 193 ? -33.516 -4.953 59.381 1.00 97.62 193 LYS A C 1
ATOM 1631 O O . LYS A 1 193 ? -34.228 -5.524 60.200 1.00 97.62 193 LYS A O 1
ATOM 1636 N N . LYS A 1 194 ? -32.605 -4.037 59.728 1.00 97.81 194 LYS A N 1
ATOM 1637 C CA . LYS A 1 194 ? -32.430 -3.566 61.111 1.00 97.81 194 LYS A CA 1
ATOM 1638 C C . LYS A 1 194 ? -33.655 -2.792 61.591 1.00 97.81 194 LYS A C 1
ATOM 1640 O O . LYS A 1 194 ? -34.094 -3.000 62.714 1.00 97.81 194 LYS A O 1
ATOM 1645 N N . GLU A 1 195 ? -34.221 -1.936 60.743 1.00 97.31 195 GLU A N 1
ATOM 1646 C CA . GLU A 1 195 ? -35.448 -1.203 61.062 1.00 97.31 195 GLU A CA 1
ATOM 1647 C C . GLU A 1 195 ? -36.638 -2.149 61.266 1.00 97.31 195 GLU A C 1
ATOM 1649 O O . GLU A 1 195 ? -37.351 -2.022 62.258 1.00 97.31 195 GLU A O 1
ATOM 1654 N N . ALA A 1 196 ? -36.811 -3.148 60.395 1.00 96.88 196 ALA A N 1
ATOM 1655 C CA . ALA A 1 196 ? -37.842 -4.168 60.558 1.00 96.88 196 ALA A CA 1
ATOM 1656 C C . ALA A 1 196 ? -37.673 -4.952 61.865 1.00 96.88 196 ALA A C 1
ATOM 1658 O O . ALA A 1 196 ? -38.650 -5.122 62.588 1.00 96.88 196 ALA A O 1
ATOM 1659 N N . ALA A 1 197 ? -36.446 -5.356 62.215 1.00 97.19 197 ALA A N 1
ATOM 1660 C CA . ALA A 1 197 ? -36.167 -6.017 63.491 1.00 97.19 197 ALA A CA 1
ATOM 1661 C C . ALA A 1 197 ? -36.593 -5.154 64.692 1.00 97.19 197 ALA A C 1
ATOM 1663 O O . ALA A 1 197 ? -37.322 -5.635 65.551 1.00 97.19 197 ALA A O 1
ATOM 1664 N N . LEU A 1 198 ? -36.255 -3.858 64.690 1.00 97.56 198 LEU A N 1
ATOM 1665 C CA . LEU A 1 198 ? -36.701 -2.926 65.733 1.00 97.56 198 LEU A CA 1
ATOM 1666 C C . LEU A 1 198 ? -38.232 -2.824 65.809 1.00 97.56 198 LEU A C 1
ATOM 1668 O O . LEU A 1 198 ? -38.788 -2.744 66.899 1.00 97.56 198 LEU A O 1
ATOM 1672 N N . LYS A 1 199 ? -38.936 -2.844 64.668 1.00 96.56 199 LYS A N 1
ATOM 1673 C CA . LYS A 1 199 ? -40.410 -2.829 64.650 1.00 96.56 199 LYS A CA 1
ATOM 1674 C C . LYS A 1 199 ? -41.031 -4.115 65.184 1.00 96.56 199 LYS A C 1
ATOM 1676 O O . LYS A 1 199 ? -42.081 -4.048 65.822 1.00 96.56 199 LYS A O 1
ATOM 1681 N N . HIS A 1 200 ? -40.390 -5.260 64.963 1.00 96.12 200 HIS A N 1
ATOM 1682 C CA . HIS A 1 200 ? -40.794 -6.523 65.582 1.00 96.12 200 HIS A CA 1
ATOM 1683 C C . HIS A 1 200 ? -40.551 -6.517 67.095 1.00 96.12 200 HIS A C 1
ATOM 1685 O O . HIS A 1 200 ? -41.431 -6.950 67.837 1.00 96.12 200 HIS A O 1
ATOM 1691 N N . ASP A 1 201 ? -39.431 -5.958 67.560 1.00 96.44 201 ASP A N 1
ATOM 1692 C CA . ASP A 1 201 ? -39.137 -5.809 68.992 1.00 96.44 201 ASP A CA 1
ATOM 1693 C C . ASP A 1 201 ? -40.153 -4.878 69.684 1.00 96.44 201 ASP A C 1
ATOM 1695 O O . ASP A 1 201 ? -40.703 -5.231 70.727 1.00 96.44 201 ASP A O 1
ATOM 1699 N N . GLU A 1 202 ? -40.497 -3.737 69.065 1.00 94.31 202 GLU A N 1
ATOM 1700 C CA . GLU A 1 202 ? -41.556 -2.824 69.541 1.00 94.31 202 GLU A CA 1
ATOM 1701 C C . GLU A 1 202 ? -42.914 -3.545 69.681 1.00 94.31 202 GLU A C 1
ATOM 1703 O O . GLU A 1 202 ? -43.679 -3.296 70.619 1.00 94.31 202 GLU A O 1
ATOM 1708 N N . PHE A 1 203 ? -43.238 -4.444 68.747 1.00 94.31 203 PHE A N 1
ATOM 1709 C CA . PHE A 1 203 ? -44.462 -5.243 68.808 1.00 94.31 203 PHE A CA 1
ATOM 1710 C C . PHE A 1 203 ? -44.414 -6.301 69.918 1.00 94.31 203 PHE A C 1
ATOM 1712 O O . PHE A 1 203 ? -45.402 -6.471 70.641 1.00 94.31 203 PHE A O 1
ATOM 1719 N N . ALA A 1 204 ? -43.278 -6.978 70.093 1.00 95.31 204 ALA A N 1
ATOM 1720 C CA . ALA A 1 204 ? -43.075 -7.939 71.173 1.00 95.31 204 ALA A CA 1
ATOM 1721 C C . ALA A 1 204 ? -43.194 -7.272 72.556 1.00 95.31 204 ALA A C 1
ATOM 1723 O O . ALA A 1 204 ? -43.919 -7.767 73.419 1.00 95.31 204 ALA A O 1
ATOM 1724 N N . GLU A 1 205 ? -42.595 -6.095 72.743 1.00 94.44 205 GLU A N 1
ATOM 1725 C CA . GLU A 1 205 ? -42.702 -5.324 73.988 1.00 94.44 205 GLU A CA 1
ATOM 1726 C C . GLU A 1 205 ? -44.152 -4.884 74.270 1.00 94.44 205 GLU A C 1
ATOM 1728 O O . GLU A 1 205 ? -44.636 -4.951 75.406 1.00 94.44 205 GLU A O 1
ATOM 1733 N N . ALA A 1 206 ? -44.904 -4.486 73.237 1.00 92.12 206 ALA A N 1
ATOM 1734 C CA . ALA A 1 206 ? -46.324 -4.159 73.374 1.00 92.12 206 ALA A CA 1
ATOM 1735 C C . ALA A 1 206 ? -47.170 -5.372 73.823 1.00 92.12 206 ALA A C 1
ATOM 1737 O O . ALA A 1 206 ? -48.134 -5.210 74.581 1.00 92.12 206 ALA A O 1
ATOM 1738 N N . LEU A 1 207 ? -46.812 -6.587 73.386 1.00 92.81 207 LEU A N 1
ATOM 1739 C CA . LEU A 1 207 ? -47.443 -7.836 73.834 1.00 92.81 207 LEU A CA 1
ATOM 1740 C C . LEU A 1 207 ? -47.124 -8.135 75.301 1.00 92.81 207 LEU A C 1
ATOM 1742 O O . LEU A 1 207 ? -48.038 -8.432 76.075 1.00 92.81 207 LEU A O 1
ATOM 1746 N N . GLU A 1 208 ? -45.857 -8.021 75.695 1.00 94.81 208 GLU A N 1
ATOM 1747 C CA . GLU A 1 208 ? -45.405 -8.296 77.064 1.00 94.81 208 GLU A CA 1
ATOM 1748 C C . GLU A 1 208 ? -45.981 -7.304 78.082 1.00 94.81 208 GLU A C 1
ATOM 1750 O O . GLU A 1 208 ? -46.458 -7.698 79.150 1.00 94.81 208 GLU A O 1
ATOM 1755 N N . SER A 1 209 ? -46.027 -6.020 77.722 1.00 92.50 209 SER A N 1
ATOM 1756 C CA . SER A 1 209 ? -46.582 -4.945 78.557 1.00 92.50 209 SER A CA 1
ATOM 1757 C C . SER A 1 209 ? -48.113 -4.958 78.662 1.00 92.50 209 SER A C 1
ATOM 1759 O O . SER A 1 209 ? -48.683 -4.143 79.391 1.00 92.50 209 SER A O 1
ATOM 1761 N N . LYS A 1 210 ? -48.798 -5.887 77.973 1.00 92.19 210 LYS A N 1
ATOM 1762 C CA . LYS A 1 210 ? -50.269 -5.961 77.883 1.00 92.19 210 LYS A CA 1
ATOM 1763 C C . LYS A 1 210 ? -50.879 -4.632 77.429 1.00 92.19 210 LYS A C 1
ATOM 1765 O O . LYS A 1 210 ? -51.894 -4.184 77.972 1.00 92.19 210 LYS A O 1
ATOM 1770 N N . ALA A 1 211 ? -50.252 -4.003 76.436 1.00 89.56 211 ALA A N 1
ATOM 1771 C CA . ALA A 1 211 ? -50.704 -2.738 75.886 1.00 89.56 211 ALA A CA 1
ATOM 1772 C C . ALA A 1 211 ? -52.170 -2.821 75.401 1.00 89.56 211 ALA A C 1
ATOM 1774 O O . ALA A 1 211 ? -52.642 -3.880 74.969 1.00 89.56 211 ALA A O 1
ATOM 1775 N N . PRO A 1 212 ? -52.934 -1.713 75.444 1.00 94.62 212 PRO A N 1
ATOM 1776 C CA . PRO A 1 212 ? -54.290 -1.678 74.914 1.00 94.62 212 PRO A CA 1
ATOM 1777 C C . PRO A 1 212 ? -54.329 -2.091 73.436 1.00 94.62 212 PRO A C 1
ATOM 1779 O O . PRO A 1 212 ? -53.444 -1.761 72.649 1.00 94.62 212 PRO A O 1
ATOM 1782 N N . LYS A 1 213 ? -55.411 -2.772 73.039 1.00 93.88 213 LYS A N 1
ATOM 1783 C CA . LYS A 1 213 ? -55.574 -3.420 71.722 1.00 93.88 213 LYS A CA 1
ATOM 1784 C C . LYS A 1 213 ? -55.195 -2.544 70.517 1.00 93.88 213 LYS A C 1
ATOM 1786 O O . LYS A 1 213 ? -54.645 -3.052 69.547 1.00 93.88 213 LYS A O 1
ATOM 1791 N N . TRP A 1 214 ? -55.473 -1.242 70.569 1.00 95.00 214 TRP A N 1
ATOM 1792 C CA . TRP A 1 214 ? -55.146 -0.318 69.478 1.00 95.00 214 TRP A CA 1
ATOM 1793 C C . TRP A 1 214 ? -53.632 -0.084 69.315 1.00 95.00 214 TRP A C 1
ATOM 1795 O O . TRP A 1 214 ? -53.174 0.115 68.193 1.00 95.00 214 TRP A O 1
ATOM 1805 N N . GLN A 1 215 ? -52.849 -0.126 70.401 1.00 93.81 215 GLN A N 1
ATOM 1806 C CA . GLN A 1 215 ? -51.384 -0.021 70.347 1.00 93.81 215 GLN A CA 1
ATOM 1807 C C . GLN A 1 215 ? -50.772 -1.292 69.768 1.00 93.81 215 GLN A C 1
ATOM 1809 O O . GLN A 1 215 ? -49.933 -1.199 68.877 1.00 93.81 215 GLN A O 1
ATOM 1814 N N . LEU A 1 216 ? -51.260 -2.458 70.201 1.00 93.81 216 LEU A N 1
ATOM 1815 C CA . LEU A 1 216 ? -50.868 -3.754 69.642 1.00 93.81 216 LEU A CA 1
ATOM 1816 C C . LEU A 1 216 ? -51.110 -3.821 68.134 1.00 93.81 216 LEU A C 1
ATOM 1818 O O . LEU A 1 216 ? -50.217 -4.188 67.380 1.00 93.81 216 LEU A O 1
ATOM 1822 N N . GLN A 1 217 ? -52.300 -3.411 67.689 1.00 94.56 217 GLN A N 1
ATOM 1823 C CA . GLN A 1 217 ? -52.641 -3.408 66.269 1.00 94.56 217 GLN A CA 1
ATOM 1824 C C . GLN A 1 217 ? -51.752 -2.449 65.466 1.00 94.56 217 GLN A C 1
ATOM 1826 O O . GLN A 1 217 ? -51.288 -2.797 64.387 1.00 94.56 217 GLN A O 1
ATOM 1831 N N . ARG A 1 218 ? -51.458 -1.260 66.008 1.00 95.50 218 ARG A N 1
ATOM 1832 C CA . ARG A 1 218 ? -50.551 -0.302 65.362 1.00 95.50 218 ARG A CA 1
ATOM 1833 C C . ARG A 1 218 ? -49.121 -0.842 65.244 1.00 95.50 218 ARG A C 1
ATOM 1835 O O . ARG A 1 218 ? -48.476 -0.595 64.229 1.00 95.50 218 ARG A O 1
ATOM 1842 N N . ALA A 1 219 ? -48.621 -1.525 66.272 1.00 94.31 219 ALA A N 1
ATOM 1843 C CA . ALA A 1 219 ? -47.282 -2.104 66.264 1.00 94.31 219 ALA A CA 1
ATOM 1844 C C . ALA A 1 219 ? -47.174 -3.287 65.279 1.00 94.31 219 ALA A C 1
ATOM 1846 O O . ALA A 1 219 ? -46.236 -3.310 64.487 1.00 94.31 219 ALA A O 1
ATOM 1847 N N . ASP A 1 220 ? -48.177 -4.175 65.223 1.00 96.06 220 ASP A N 1
ATOM 1848 C CA . ASP A 1 220 ? -48.275 -5.246 64.208 1.00 96.06 220 ASP A CA 1
ATOM 1849 C C . ASP A 1 220 ? -48.315 -4.669 62.780 1.00 96.06 220 ASP A C 1
ATOM 1851 O O . ASP A 1 220 ? -47.550 -5.079 61.907 1.00 96.06 220 ASP A O 1
ATOM 1855 N N . ASP A 1 221 ? -49.145 -3.646 62.539 1.00 96.19 221 ASP A N 1
ATOM 1856 C CA . ASP A 1 221 ? -49.225 -2.981 61.232 1.00 96.19 221 ASP A CA 1
ATOM 1857 C C . ASP A 1 221 ? -47.887 -2.340 60.820 1.00 96.19 221 ASP A C 1
ATOM 1859 O O . ASP A 1 221 ? -47.512 -2.382 59.645 1.00 96.19 221 ASP A O 1
ATOM 1863 N N . ASN A 1 222 ? -47.153 -1.747 61.768 1.00 96.19 222 ASN A N 1
ATOM 1864 C CA . ASN A 1 222 ? -45.832 -1.171 61.514 1.00 96.19 222 ASN A CA 1
ATOM 1865 C C . ASN A 1 222 ? -44.789 -2.248 61.191 1.00 96.19 222 ASN A C 1
ATOM 1867 O O . ASN A 1 222 ? -44.039 -2.076 60.230 1.00 96.19 222 ASN A O 1
ATOM 1871 N N . ALA A 1 223 ? -44.763 -3.353 61.943 1.00 95.38 223 ALA A N 1
ATOM 1872 C CA . ALA A 1 223 ? -43.860 -4.475 61.693 1.00 95.38 223 ALA A CA 1
ATOM 1873 C C . ALA A 1 223 ? -44.098 -5.079 60.299 1.00 95.38 223 ALA A C 1
ATOM 1875 O O . ALA A 1 223 ? -43.168 -5.209 59.504 1.00 95.38 223 ALA A O 1
ATOM 1876 N N . ARG A 1 224 ? -45.366 -5.302 59.925 1.00 96.88 224 ARG A N 1
ATOM 1877 C CA . ARG A 1 224 ? -45.731 -5.792 58.583 1.00 96.88 224 ARG A CA 1
ATOM 1878 C C . ARG A 1 224 ? -45.341 -4.833 57.462 1.00 96.88 224 ARG A C 1
ATOM 1880 O O . ARG A 1 224 ? -44.940 -5.276 56.388 1.00 96.88 224 ARG A O 1
ATOM 1887 N N . ARG A 1 225 ? -45.476 -3.517 57.672 1.00 96.62 225 ARG A N 1
ATOM 1888 C CA . ARG A 1 225 ? -45.020 -2.520 56.687 1.00 96.62 225 ARG A CA 1
ATOM 1889 C C . ARG A 1 225 ? -43.506 -2.557 56.523 1.00 96.62 225 ARG A C 1
ATOM 1891 O O . ARG A 1 225 ? -43.045 -2.522 55.386 1.00 96.62 225 ARG A O 1
ATOM 1898 N N . ALA A 1 226 ? -42.759 -2.672 57.619 1.00 95.75 226 ALA A N 1
ATOM 1899 C CA . ALA A 1 226 ? -41.306 -2.778 57.569 1.00 95.75 226 ALA A CA 1
ATOM 1900 C C . ALA A 1 226 ? -40.854 -4.055 56.831 1.00 95.75 226 ALA A C 1
ATOM 1902 O O . ALA A 1 226 ? -39.974 -3.986 55.973 1.00 95.75 226 ALA A O 1
ATOM 1903 N N . ASP A 1 227 ? -41.522 -5.193 57.049 1.00 96.31 227 ASP A N 1
ATOM 1904 C CA . ASP A 1 227 ? -41.260 -6.432 56.299 1.00 96.31 227 ASP A CA 1
ATOM 1905 C C . ASP A 1 227 ? -41.516 -6.274 54.789 1.00 96.31 227 ASP A C 1
ATOM 1907 O O . ASP A 1 227 ? -40.737 -6.745 53.952 1.00 96.31 227 ASP A O 1
ATOM 1911 N N . GLU A 1 228 ? -42.587 -5.574 54.408 1.00 97.06 228 GLU A N 1
ATOM 1912 C CA . GLU A 1 228 ? -42.888 -5.282 53.003 1.00 97.06 228 GLU A CA 1
ATOM 1913 C C . GLU A 1 228 ? -41.837 -4.345 52.378 1.00 97.06 228 GLU A C 1
ATOM 1915 O O . GLU A 1 228 ? -41.473 -4.510 51.208 1.00 97.06 228 GLU A O 1
ATOM 1920 N N . GLU A 1 229 ? -41.294 -3.394 53.140 1.00 97.12 229 GLU A N 1
ATOM 1921 C CA . GLU A 1 229 ? -40.179 -2.553 52.696 1.00 97.12 229 GLU A CA 1
ATOM 1922 C C . GLU A 1 229 ? -38.887 -3.354 52.517 1.00 97.12 229 GLU A C 1
ATOM 1924 O O . GLU A 1 229 ? -38.220 -3.192 51.491 1.00 97.12 229 GLU A O 1
ATOM 1929 N N . VAL A 1 230 ? -38.574 -4.289 53.420 1.00 97.44 230 VAL A N 1
ATOM 1930 C CA . VAL A 1 230 ? -37.459 -5.239 53.253 1.00 97.44 230 VAL A CA 1
ATOM 1931 C C . VAL A 1 230 ? -37.643 -6.068 51.981 1.00 97.44 230 VAL A C 1
ATOM 1933 O O . VAL A 1 230 ? -36.705 -6.213 51.190 1.00 97.44 230 VAL A O 1
ATOM 1936 N N . ARG A 1 231 ? -38.859 -6.566 51.719 1.00 97.50 231 ARG A N 1
ATOM 1937 C CA . ARG A 1 231 ? -39.173 -7.326 50.499 1.00 97.50 231 ARG A CA 1
ATOM 1938 C C . ARG A 1 231 ? -38.946 -6.493 49.235 1.00 97.50 231 ARG A C 1
ATOM 1940 O O . ARG A 1 231 ? -38.346 -6.982 48.273 1.00 97.50 231 ARG A O 1
ATOM 1947 N N . ARG A 1 232 ? -39.385 -5.229 49.231 1.00 96.25 232 ARG A N 1
ATOM 1948 C CA . ARG A 1 232 ? -39.130 -4.282 48.128 1.00 96.25 232 ARG A CA 1
ATOM 1949 C C . ARG A 1 232 ? -37.640 -3.983 47.980 1.00 96.25 232 ARG A C 1
ATOM 1951 O O . ARG A 1 232 ? -37.137 -4.003 46.860 1.00 96.25 232 ARG A O 1
ATOM 1958 N N . GLY A 1 233 ? -36.922 -3.785 49.084 1.00 95.81 233 GLY A N 1
ATOM 1959 C CA . GLY A 1 233 ? -35.468 -3.618 49.104 1.00 95.81 233 GLY A CA 1
ATOM 1960 C C . GLY A 1 233 ? -34.740 -4.800 48.457 1.00 95.81 233 GLY A C 1
ATOM 1961 O O . GLY A 1 233 ? -33.880 -4.602 47.604 1.00 95.81 233 GLY A O 1
ATOM 1962 N N . GLY A 1 234 ? -35.158 -6.032 48.760 1.00 96.94 234 GLY A N 1
ATOM 1963 C CA . GLY A 1 234 ? -34.627 -7.237 48.117 1.00 96.94 234 GLY A CA 1
ATOM 1964 C C . GLY A 1 234 ? -34.861 -7.271 46.602 1.00 96.94 234 GLY A C 1
ATOM 1965 O O . GLY A 1 234 ? -33.992 -7.705 45.847 1.00 96.94 234 GLY A O 1
ATOM 1966 N N . ALA A 1 235 ? -36.001 -6.764 46.124 1.00 96.56 235 ALA A N 1
ATOM 1967 C CA . ALA A 1 235 ? -36.252 -6.625 44.688 1.00 96.56 235 ALA A CA 1
ATOM 1968 C C . ALA A 1 235 ? -35.349 -5.564 44.029 1.00 96.56 235 ALA A C 1
ATOM 1970 O O . ALA A 1 235 ? -34.919 -5.753 42.889 1.00 96.56 235 ALA A O 1
ATOM 1971 N N . HIS A 1 236 ? -35.025 -4.476 44.736 1.00 95.75 236 HIS A N 1
ATOM 1972 C CA . HIS A 1 236 ? -34.069 -3.473 44.259 1.00 95.75 236 HIS A CA 1
ATOM 1973 C C . HIS A 1 236 ? -32.653 -4.041 44.124 1.00 95.75 236 HIS A C 1
ATOM 1975 O O . HIS A 1 236 ? -32.029 -3.812 43.088 1.00 95.75 236 HIS A O 1
ATOM 1981 N N . VAL A 1 237 ? -32.190 -4.833 45.099 1.00 97.75 237 VAL A N 1
ATOM 1982 C CA . VAL A 1 237 ? -30.897 -5.538 45.020 1.00 97.75 237 VAL A CA 1
ATOM 1983 C C . VAL A 1 237 ? -30.858 -6.445 43.791 1.00 97.75 237 VAL A C 1
ATOM 1985 O O . VAL A 1 237 ? -29.998 -6.265 42.938 1.00 97.75 237 VAL A O 1
ATOM 1988 N N . LYS A 1 238 ? -31.864 -7.310 43.597 1.00 96.94 238 LYS A N 1
ATOM 1989 C CA . LYS A 1 238 ? -31.943 -8.182 42.405 1.00 96.94 238 LYS A CA 1
ATOM 1990 C C . LYS A 1 238 ? -31.922 -7.411 41.083 1.00 96.94 238 LYS A C 1
ATOM 1992 O O . LYS A 1 238 ? -31.356 -7.862 40.087 1.00 96.94 238 LYS A O 1
ATOM 1997 N N . LYS A 1 239 ? -32.559 -6.237 41.038 1.00 96.75 239 LYS A N 1
ATOM 1998 C CA . LYS A 1 239 ? -32.538 -5.375 39.848 1.00 96.75 239 LYS A CA 1
ATOM 1999 C C . LYS A 1 239 ? -31.136 -4.809 39.589 1.00 96.75 239 LYS A C 1
ATOM 2001 O O . LYS A 1 239 ? -30.736 -4.746 38.424 1.00 96.75 239 LYS A O 1
ATOM 2006 N N . ALA A 1 240 ? -30.424 -4.408 40.643 1.00 95.00 240 ALA A N 1
ATOM 2007 C CA . ALA A 1 240 ? -29.051 -3.917 40.568 1.00 95.00 240 ALA A CA 1
ATOM 2008 C C . ALA A 1 240 ? -28.071 -5.033 40.165 1.00 95.00 240 ALA A C 1
ATOM 2010 O O . ALA A 1 240 ? -27.296 -4.834 39.233 1.00 95.00 240 ALA A O 1
ATOM 2011 N N . GLU A 1 241 ? -28.193 -6.238 40.733 1.00 96.56 241 GLU A N 1
ATOM 2012 C CA . GLU A 1 241 ? -27.432 -7.430 40.312 1.00 96.56 241 GLU A CA 1
ATOM 2013 C C . GLU A 1 241 ? -27.602 -7.686 38.810 1.00 96.56 241 GLU A C 1
ATOM 2015 O O . GLU A 1 241 ? -26.631 -7.795 38.064 1.00 96.56 241 GLU A O 1
ATOM 2020 N N . GLY A 1 242 ? -28.848 -7.673 38.322 1.00 96.50 242 GLY A N 1
ATOM 2021 C CA . GLY A 1 242 ? -29.121 -7.835 36.897 1.00 96.50 242 GLY A CA 1
ATOM 2022 C C . GLY A 1 242 ? -28.528 -6.722 36.023 1.00 96.50 242 GLY A C 1
ATOM 2023 O O . GLY A 1 242 ? -28.263 -6.953 34.842 1.00 96.50 242 GLY A O 1
ATOM 2024 N N . ARG A 1 243 ? -28.322 -5.509 36.558 1.00 96.12 243 ARG A N 1
ATOM 2025 C CA . ARG A 1 243 ? -27.609 -4.433 35.851 1.00 96.12 243 ARG A CA 1
ATOM 2026 C C . ARG A 1 243 ? -26.112 -4.728 35.780 1.00 96.12 243 ARG A C 1
ATOM 2028 O O . ARG A 1 243 ? -25.566 -4.594 34.688 1.00 96.12 243 ARG A O 1
ATOM 2035 N N . VAL A 1 244 ? -25.498 -5.188 36.872 1.00 96.88 244 VAL A N 1
ATOM 2036 C CA . VAL A 1 244 ? -24.086 -5.612 36.898 1.00 96.88 244 VAL A CA 1
ATOM 2037 C C . VAL A 1 244 ? -23.841 -6.697 35.855 1.00 96.88 244 VAL A C 1
ATOM 2039 O O . VAL A 1 244 ? -22.996 -6.515 34.987 1.00 96.88 244 VAL A O 1
ATOM 2042 N N . THR A 1 245 ? -24.655 -7.757 35.826 1.00 96.50 245 THR A N 1
ATOM 2043 C CA . THR A 1 245 ? -24.499 -8.840 34.837 1.00 96.50 245 THR A CA 1
ATOM 2044 C C . THR A 1 245 ? -24.587 -8.339 33.391 1.00 96.50 245 THR A C 1
ATOM 2046 O O . THR A 1 245 ? -23.846 -8.795 32.521 1.00 96.50 245 THR A O 1
ATOM 2049 N N . ARG A 1 246 ? -25.486 -7.387 33.103 1.00 95.94 246 ARG A N 1
ATOM 2050 C CA . ARG A 1 246 ? -25.596 -6.793 31.759 1.00 95.94 246 ARG A CA 1
ATOM 2051 C C . ARG A 1 246 ? -24.382 -5.934 31.407 1.00 95.94 246 ARG A C 1
ATOM 2053 O O . ARG A 1 246 ? -23.921 -6.012 30.271 1.00 95.94 246 ARG A O 1
ATOM 2060 N N . ALA A 1 247 ? -23.881 -5.143 32.353 1.00 95.31 247 ALA A N 1
ATOM 2061 C CA . ALA A 1 247 ? -22.691 -4.319 32.161 1.00 95.31 247 ALA A CA 1
ATOM 2062 C C . ALA A 1 247 ? -21.441 -5.193 31.947 1.00 95.31 247 ALA A C 1
ATOM 2064 O O . ALA A 1 247 ? -20.690 -4.971 31.001 1.00 95.31 247 ALA A O 1
ATOM 2065 N N . GLU A 1 248 ? -21.279 -6.259 32.736 1.00 95.38 248 GLU A N 1
ATOM 2066 C CA . GLU A 1 248 ? -20.209 -7.251 32.572 1.00 95.38 248 GLU A CA 1
ATOM 2067 C C . GLU A 1 248 ? -20.248 -7.926 31.201 1.00 95.38 248 GLU A C 1
ATOM 2069 O O . GLU A 1 248 ? -19.222 -8.042 30.530 1.00 95.38 248 GLU A O 1
ATOM 2074 N N . ALA A 1 249 ? -21.434 -8.341 30.751 1.00 95.44 249 ALA A N 1
ATOM 2075 C CA . ALA A 1 249 ? -21.595 -8.934 29.430 1.00 95.44 249 ALA A CA 1
ATOM 2076 C C . ALA A 1 249 ? -21.257 -7.942 28.303 1.00 95.44 249 ALA A C 1
ATOM 2078 O O . ALA A 1 249 ? -20.675 -8.345 27.297 1.00 95.44 249 ALA A O 1
ATOM 2079 N N . ALA A 1 250 ? -21.606 -6.661 28.456 1.00 94.19 250 ALA A N 1
ATOM 2080 C CA . ALA A 1 250 ? -21.262 -5.625 27.486 1.00 94.19 250 ALA A CA 1
ATOM 2081 C C . ALA A 1 250 ? -19.744 -5.403 27.414 1.00 94.19 250 ALA A C 1
ATOM 2083 O O . ALA A 1 250 ? -19.177 -5.439 26.327 1.00 94.19 250 ALA A O 1
ATOM 2084 N N . TYR A 1 251 ? -19.076 -5.270 28.561 1.00 95.56 251 TYR A N 1
ATOM 2085 C CA . TYR A 1 251 ? -17.622 -5.115 28.619 1.00 95.56 251 TYR A CA 1
ATOM 2086 C C . TYR A 1 251 ? -16.876 -6.301 28.010 1.00 95.56 251 TYR A C 1
ATOM 2088 O O . TYR A 1 251 ? -15.963 -6.096 27.218 1.00 95.56 251 TYR A O 1
ATOM 2096 N N . ARG A 1 252 ? -17.296 -7.540 28.309 1.00 95.12 252 ARG A N 1
ATOM 2097 C CA . ARG A 1 252 ? -16.688 -8.738 27.706 1.00 95.12 252 ARG A CA 1
ATOM 2098 C C . ARG A 1 252 ? -16.786 -8.722 26.182 1.00 95.12 252 ARG A C 1
ATOM 2100 O O . ARG A 1 252 ? -15.791 -8.974 25.521 1.00 95.12 252 ARG A O 1
ATOM 2107 N N . ARG A 1 253 ? -17.939 -8.342 25.621 1.00 95.25 253 ARG A N 1
ATOM 2108 C CA . ARG A 1 253 ? -18.100 -8.222 24.160 1.00 95.25 253 ARG A CA 1
ATOM 2109 C C . ARG A 1 253 ? -17.164 -7.181 23.550 1.00 95.25 253 ARG A C 1
ATOM 2111 O O . ARG A 1 253 ? -16.617 -7.420 22.480 1.00 95.25 253 ARG A O 1
ATOM 2118 N N . GLU A 1 254 ? -16.990 -6.036 24.207 1.00 95.50 254 GLU A N 1
ATOM 2119 C CA . GLU A 1 254 ? -16.067 -5.000 23.727 1.00 95.50 254 GLU A CA 1
ATOM 2120 C C . GLU A 1 254 ? -14.599 -5.452 23.847 1.00 95.50 254 GLU A C 1
ATOM 2122 O O . GLU A 1 254 ? -13.808 -5.177 22.946 1.00 95.50 254 GLU A O 1
ATOM 2127 N N . LEU A 1 255 ? -14.237 -6.205 24.894 1.00 94.81 255 LEU A N 1
ATOM 2128 C CA . LEU A 1 255 ? -12.911 -6.821 25.028 1.00 94.81 255 LEU A CA 1
ATOM 2129 C C . LEU A 1 255 ? -12.642 -7.889 23.965 1.00 94.81 255 LEU A C 1
ATOM 2131 O O . LEU A 1 255 ? -11.552 -7.913 23.394 1.00 94.81 255 LEU A O 1
ATOM 2135 N N . ASP A 1 256 ? -13.618 -8.747 23.672 1.00 95.62 256 ASP A N 1
ATOM 2136 C CA . ASP A 1 256 ? -13.500 -9.757 22.619 1.00 95.62 256 ASP A CA 1
ATOM 2137 C C . ASP A 1 256 ? -13.277 -9.074 21.260 1.00 95.62 256 ASP A C 1
ATOM 2139 O O . ASP A 1 256 ? -12.340 -9.414 20.536 1.00 95.62 256 ASP A O 1
ATOM 2143 N N . ALA A 1 257 ? -14.065 -8.034 20.956 1.00 94.56 257 ALA A N 1
ATOM 2144 C CA . ALA A 1 257 ? -13.918 -7.247 19.731 1.00 94.56 257 ALA A CA 1
ATOM 2145 C C . ALA A 1 257 ? -12.564 -6.521 19.649 1.00 94.56 257 ALA A C 1
ATOM 2147 O O . ALA A 1 257 ? -11.973 -6.430 18.570 1.00 94.56 257 ALA A O 1
ATOM 2148 N N . LEU A 1 258 ? -12.062 -6.000 20.773 1.00 94.69 258 LEU A N 1
ATOM 2149 C CA . LEU A 1 258 ? -10.740 -5.381 20.854 1.00 94.69 258 LEU A CA 1
ATOM 2150 C C . LEU A 1 258 ? -9.632 -6.408 20.601 1.00 94.69 258 LEU A C 1
ATOM 2152 O O . LEU A 1 258 ? -8.722 -6.144 19.817 1.00 94.69 258 LEU A O 1
ATOM 2156 N N . THR A 1 259 ? -9.734 -7.583 21.218 1.00 94.81 259 THR A N 1
ATOM 2157 C CA . THR A 1 259 ? -8.756 -8.669 21.077 1.00 94.81 259 THR A CA 1
ATOM 2158 C C . THR A 1 259 ? -8.705 -9.168 19.633 1.00 94.81 259 THR A C 1
ATOM 2160 O O . THR A 1 259 ? -7.623 -9.365 19.078 1.00 94.81 259 THR A O 1
ATOM 2163 N N . GLU A 1 260 ? -9.863 -9.320 18.985 1.00 94.81 260 GLU A N 1
ATOM 2164 C CA . GLU A 1 260 ? -9.955 -9.668 17.565 1.00 94.81 260 GLU A CA 1
ATOM 2165 C C . GLU A 1 260 ? -9.322 -8.582 16.683 1.00 94.81 260 GLU A C 1
ATOM 2167 O O . GLU A 1 260 ? -8.470 -8.885 15.850 1.00 94.81 260 GLU A O 1
ATOM 2172 N N . ALA A 1 261 ? -9.629 -7.304 16.929 1.00 93.12 261 ALA A N 1
ATOM 2173 C CA . ALA A 1 261 ? -9.035 -6.197 16.181 1.00 93.12 261 ALA A CA 1
ATOM 2174 C C . ALA A 1 261 ? -7.507 -6.098 16.360 1.00 93.12 261 ALA A C 1
ATOM 2176 O O . ALA A 1 261 ? -6.793 -5.785 15.404 1.00 93.12 261 ALA A O 1
ATOM 2177 N N . GLN A 1 262 ? -6.989 -6.376 17.560 1.00 93.06 262 GLN A N 1
ATOM 2178 C CA . GLN A 1 262 ? -5.550 -6.441 17.831 1.00 93.06 262 GLN A CA 1
ATOM 2179 C C . GLN A 1 262 ? -4.894 -7.626 17.117 1.00 93.06 262 GLN A C 1
ATOM 2181 O O . GLN A 1 262 ? -3.821 -7.471 16.528 1.00 93.06 262 GLN A O 1
ATOM 2186 N N . ARG A 1 263 ? -5.542 -8.798 17.116 1.00 92.69 263 ARG A N 1
ATOM 2187 C CA . ARG A 1 263 ? -5.072 -9.972 16.369 1.00 92.69 263 ARG A CA 1
ATOM 2188 C C . ARG A 1 263 ? -5.018 -9.682 14.869 1.00 92.69 263 ARG A C 1
ATOM 2190 O O . ARG A 1 263 ? -3.986 -9.939 14.254 1.00 92.69 263 ARG A O 1
ATOM 2197 N N . ASP A 1 264 ? -6.068 -9.093 14.304 1.00 90.75 264 ASP A N 1
ATOM 2198 C CA . ASP A 1 264 ? -6.117 -8.697 12.893 1.00 90.75 264 ASP A CA 1
ATOM 2199 C C . ASP A 1 264 ? -5.004 -7.703 12.551 1.00 90.75 264 ASP A C 1
ATOM 2201 O O . ASP A 1 264 ? -4.276 -7.878 11.571 1.00 90.75 264 ASP A O 1
ATOM 2205 N N . TYR A 1 265 ? -4.827 -6.671 13.380 1.00 91.06 265 TYR A N 1
ATOM 2206 C CA . TYR A 1 265 ? -3.757 -5.697 13.200 1.00 91.06 265 TYR A CA 1
ATOM 2207 C C . TYR A 1 265 ? -2.379 -6.369 13.186 1.00 91.06 265 TYR A C 1
ATOM 2209 O O . TYR A 1 265 ? -1.616 -6.137 12.250 1.00 91.06 265 TYR A O 1
ATOM 2217 N N . ASN A 1 266 ? -2.100 -7.241 14.161 1.00 90.19 266 ASN A N 1
ATOM 2218 C CA . ASN A 1 266 ? -0.826 -7.949 14.294 1.00 90.19 266 ASN A CA 1
ATOM 2219 C C . ASN A 1 266 ? -0.560 -8.936 13.151 1.00 90.19 266 ASN A C 1
ATOM 2221 O O . ASN A 1 266 ? 0.566 -9.025 12.662 1.00 90.19 266 ASN A O 1
ATOM 2225 N N . ASN A 1 267 ? -1.578 -9.677 12.710 1.00 88.81 267 ASN A N 1
ATOM 2226 C CA . ASN A 1 267 ? -1.441 -10.626 11.606 1.00 88.81 267 ASN A CA 1
ATOM 2227 C C . ASN A 1 267 ? -1.045 -9.912 10.317 1.00 88.81 267 ASN A C 1
ATOM 2229 O O . ASN A 1 267 ? -0.181 -10.376 9.576 1.00 88.81 267 ASN A O 1
ATOM 2233 N N . HIS A 1 268 ? -1.630 -8.748 10.068 1.00 82.69 268 HIS A N 1
ATOM 2234 C CA . HIS A 1 268 ? -1.340 -8.008 8.857 1.00 82.69 268 HIS A CA 1
ATOM 2235 C C . HIS A 1 268 ? -0.058 -7.177 8.905 1.00 82.69 268 HIS A C 1
ATOM 2237 O O . HIS A 1 268 ? 0.561 -6.995 7.858 1.00 82.69 268 HIS A O 1
ATOM 2243 N N . THR A 1 269 ? 0.375 -6.681 10.067 1.00 81.50 269 THR A N 1
ATOM 2244 C CA . THR A 1 269 ? 1.720 -6.095 10.183 1.00 81.50 269 THR A CA 1
ATOM 2245 C C . THR A 1 269 ? 2.796 -7.153 9.975 1.00 81.50 269 THR A C 1
ATOM 2247 O O . THR A 1 269 ? 3.736 -6.897 9.228 1.00 81.50 269 THR A O 1
ATOM 2250 N N . LYS A 1 270 ? 2.634 -8.353 10.549 1.00 77.69 270 LYS A N 1
ATOM 2251 C CA . LYS A 1 270 ? 3.560 -9.476 10.329 1.00 77.69 270 LYS A CA 1
ATOM 2252 C C . LYS A 1 270 ? 3.577 -9.936 8.872 1.00 77.69 270 LYS A C 1
ATOM 2254 O O . LYS A 1 270 ? 4.652 -10.096 8.305 1.00 77.69 270 LYS A O 1
ATOM 2259 N N . ALA A 1 271 ? 2.409 -10.075 8.241 1.00 70.31 271 ALA A N 1
ATOM 2260 C CA . ALA A 1 271 ? 2.326 -10.402 6.818 1.00 70.31 271 ALA A CA 1
ATOM 2261 C C . ALA A 1 271 ? 3.015 -9.329 5.956 1.00 70.31 271 ALA A C 1
ATOM 2263 O O . ALA A 1 271 ? 3.792 -9.659 5.064 1.00 70.31 271 ALA A O 1
ATOM 2264 N N . GLY A 1 272 ? 2.807 -8.042 6.258 1.00 66.12 272 GLY A N 1
ATOM 2265 C CA . GLY A 1 272 ? 3.490 -6.943 5.572 1.00 66.12 272 GLY A CA 1
ATOM 2266 C C . GLY A 1 272 ? 5.017 -7.001 5.706 1.00 66.12 272 GLY A C 1
ATOM 2267 O O . GLY A 1 272 ? 5.718 -6.786 4.721 1.00 66.12 272 GLY A O 1
ATOM 2268 N N . GLN A 1 273 ? 5.532 -7.352 6.888 1.00 69.94 273 GLN A N 1
ATOM 2269 C CA . GLN A 1 273 ? 6.970 -7.525 7.129 1.00 69.94 273 GLN A CA 1
ATOM 2270 C C . GLN A 1 273 ? 7.549 -8.713 6.354 1.00 69.94 273 GLN A C 1
ATOM 2272 O O . GLN A 1 273 ? 8.541 -8.545 5.654 1.00 69.94 273 GLN A O 1
ATOM 2277 N N . GLN A 1 274 ? 6.883 -9.870 6.376 1.00 67.94 274 GLN A N 1
ATOM 2278 C CA . GLN A 1 274 ? 7.318 -11.047 5.614 1.00 67.94 274 GLN A CA 1
ATOM 2279 C C . GLN A 1 274 ? 7.323 -10.790 4.103 1.00 67.94 274 GLN A C 1
ATOM 2281 O O . GLN A 1 274 ? 8.243 -11.204 3.404 1.00 67.94 274 GLN A O 1
ATOM 2286 N N . THR A 1 275 ? 6.326 -10.061 3.593 1.00 66.25 275 THR A N 1
ATOM 2287 C CA . THR A 1 275 ? 6.261 -9.722 2.163 1.00 66.25 275 THR A CA 1
ATOM 2288 C C . THR A 1 275 ? 7.368 -8.735 1.774 1.00 66.25 275 THR A C 1
ATOM 2290 O O . THR A 1 275 ? 7.934 -8.839 0.687 1.00 66.25 275 THR A O 1
ATOM 2293 N N . ALA A 1 276 ? 7.711 -7.790 2.658 1.00 62.88 276 ALA A N 1
ATOM 2294 C CA . ALA A 1 276 ? 8.812 -6.853 2.443 1.00 62.88 276 ALA A CA 1
ATOM 2295 C C . ALA A 1 276 ? 10.182 -7.549 2.480 1.00 62.88 276 ALA A C 1
ATOM 2297 O O . ALA A 1 276 ? 11.026 -7.265 1.636 1.00 62.88 276 ALA A O 1
ATOM 2298 N N . GLU A 1 277 ? 10.383 -8.493 3.402 1.00 66.94 277 GLU A N 1
ATOM 2299 C CA . GLU A 1 277 ? 11.608 -9.296 3.501 1.00 66.94 277 GLU A CA 1
ATOM 2300 C C . GLU A 1 277 ? 11.786 -10.219 2.289 1.00 66.94 277 GLU A C 1
ATOM 2302 O O . GLU A 1 277 ? 12.864 -10.250 1.700 1.00 66.94 277 GLU A O 1
ATOM 2307 N N . GLN A 1 278 ? 10.724 -10.897 1.838 1.00 66.19 278 GLN A N 1
ATOM 2308 C CA . GLN A 1 278 ? 10.765 -11.727 0.627 1.00 66.19 278 GLN A CA 1
ATOM 2309 C C . GLN A 1 278 ? 11.054 -10.902 -0.632 1.00 66.19 278 GLN A C 1
ATOM 2311 O O . GLN A 1 278 ? 11.828 -11.326 -1.488 1.00 66.19 278 GLN A O 1
ATOM 2316 N N . LYS A 1 279 ? 10.472 -9.701 -0.742 1.00 65.62 279 LYS A N 1
ATOM 2317 C CA . LYS A 1 279 ? 10.723 -8.804 -1.877 1.00 65.62 279 LYS A CA 1
ATOM 2318 C C . LYS A 1 279 ? 12.137 -8.213 -1.839 1.00 65.62 279 LYS A C 1
ATOM 2320 O O . LYS A 1 279 ? 12.756 -8.092 -2.888 1.00 65.62 279 LYS A O 1
ATOM 2325 N N . ALA A 1 280 ? 12.675 -7.925 -0.653 1.00 62.34 280 ALA A N 1
ATOM 2326 C CA . ALA A 1 280 ? 14.062 -7.488 -0.479 1.00 62.34 280 ALA A CA 1
ATOM 2327 C C . ALA A 1 280 ? 15.081 -8.605 -0.771 1.00 62.34 280 ALA A C 1
ATOM 2329 O O . ALA A 1 280 ? 16.152 -8.321 -1.297 1.00 62.34 280 ALA A O 1
ATOM 2330 N N . MET A 1 281 ? 14.746 -9.867 -0.478 1.00 59.25 281 MET A N 1
ATOM 2331 C CA . MET A 1 281 ? 15.553 -11.028 -0.877 1.00 59.25 281 MET A CA 1
ATOM 2332 C C . MET A 1 281 ? 15.510 -11.272 -2.391 1.00 59.25 281 MET A C 1
ATOM 2334 O O . MET A 1 281 ? 16.531 -11.618 -2.970 1.00 59.25 281 MET A O 1
ATOM 2338 N N . ALA A 1 282 ? 14.364 -11.046 -3.041 1.00 57.31 282 ALA A N 1
ATOM 2339 C CA . ALA A 1 282 ? 14.223 -11.177 -4.494 1.00 57.31 282 ALA A CA 1
ATOM 2340 C C . ALA A 1 282 ? 14.859 -10.018 -5.295 1.00 57.31 282 ALA A C 1
ATOM 2342 O O . ALA A 1 282 ? 15.149 -10.184 -6.474 1.00 57.31 282 ALA A O 1
ATOM 2343 N N . GLU A 1 283 ? 15.065 -8.848 -4.679 1.00 56.09 283 GLU A N 1
ATOM 2344 C CA . GLU A 1 283 ? 15.759 -7.698 -5.286 1.00 56.09 283 GLU A CA 1
ATOM 2345 C C . GLU A 1 283 ? 17.274 -7.667 -4.993 1.00 56.09 283 GLU A C 1
ATOM 2347 O O . GLU A 1 283 ? 17.955 -6.733 -5.424 1.00 56.09 283 GLU A O 1
ATOM 2352 N N . GLN A 1 284 ? 17.841 -8.671 -4.306 1.00 41.88 284 GLN A N 1
ATOM 2353 C CA . GLN A 1 284 ? 19.296 -8.836 -4.305 1.00 41.88 284 GLN A CA 1
ATOM 2354 C C . GLN A 1 284 ? 19.745 -9.274 -5.705 1.00 41.88 284 GLN A C 1
ATOM 2356 O O . GLN A 1 284 ? 19.228 -10.266 -6.220 1.00 41.88 284 GLN A O 1
ATOM 2361 N N . PRO A 1 285 ? 20.693 -8.568 -6.348 1.00 45.81 285 PRO A N 1
ATOM 2362 C CA . PRO A 1 285 ? 21.261 -9.062 -7.585 1.00 45.81 285 PRO A CA 1
ATOM 2363 C C . PRO A 1 285 ? 22.003 -10.358 -7.255 1.00 45.81 285 PRO A C 1
ATOM 2365 O O . PRO A 1 285 ? 22.920 -10.348 -6.433 1.00 45.81 285 PRO A O 1
ATOM 2368 N N . GLU A 1 286 ? 21.627 -11.455 -7.913 1.00 43.06 286 GLU A N 1
ATOM 2369 C CA . GLU A 1 286 ? 22.506 -12.605 -8.139 1.00 43.06 286 GLU A CA 1
ATOM 2370 C C . GLU A 1 286 ? 23.715 -12.119 -8.957 1.00 43.06 286 GLU A C 1
ATOM 2372 O O . GLU A 1 286 ? 23.839 -12.328 -10.160 1.00 43.06 286 GLU A O 1
ATOM 2377 N N . ALA A 1 287 ? 24.596 -11.363 -8.311 1.00 47.03 287 ALA A N 1
ATOM 2378 C CA . ALA A 1 287 ? 25.941 -11.143 -8.777 1.00 47.03 287 ALA A CA 1
ATOM 2379 C C . ALA A 1 287 ? 26.763 -12.333 -8.277 1.00 47.03 287 ALA A C 1
ATOM 2381 O O . ALA A 1 287 ? 26.833 -12.575 -7.076 1.00 47.03 287 ALA A O 1
ATOM 2382 N N . GLU A 1 288 ? 27.386 -13.028 -9.230 1.00 45.09 288 GLU A N 1
ATOM 2383 C CA . GLU A 1 288 ? 28.351 -14.122 -9.058 1.00 45.09 288 GLU A CA 1
ATOM 2384 C C . GLU A 1 288 ? 27.776 -15.538 -8.909 1.00 45.09 288 GLU A C 1
ATOM 2386 O O . GLU A 1 288 ? 27.933 -16.175 -7.874 1.00 45.09 288 GLU A O 1
ATOM 2391 N N . GLN A 1 289 ? 27.243 -16.100 -10.002 1.00 42.91 289 GLN A N 1
ATOM 2392 C CA . GLN A 1 289 ? 27.524 -17.501 -10.362 1.00 42.91 289 GLN A CA 1
ATOM 2393 C C . GLN A 1 289 ? 27.122 -17.823 -11.809 1.00 42.91 289 GLN A C 1
ATOM 2395 O O . GLN A 1 289 ? 26.199 -18.580 -12.060 1.00 42.91 289 GLN A O 1
ATOM 2400 N N . GLU A 1 290 ? 27.844 -17.282 -12.793 1.00 41.59 290 GLU A N 1
ATOM 2401 C CA . GLU A 1 290 ? 27.807 -17.860 -14.145 1.00 41.59 290 GLU A CA 1
ATOM 2402 C C . GLU A 1 290 ? 29.091 -17.552 -14.933 1.00 41.59 290 GLU A C 1
ATOM 2404 O O . GLU A 1 290 ? 29.121 -16.771 -15.878 1.00 41.59 290 GLU A O 1
ATOM 2409 N N . GLN A 1 291 ? 30.198 -18.182 -14.530 1.00 40.06 291 GLN A N 1
ATOM 2410 C CA . GLN A 1 291 ? 31.331 -18.452 -15.420 1.00 40.06 291 GLN A CA 1
ATOM 2411 C C . GLN A 1 291 ? 31.975 -19.785 -15.039 1.00 40.06 291 GLN A C 1
ATOM 2413 O O . GLN A 1 291 ? 32.821 -19.832 -14.154 1.00 40.06 291 GLN A O 1
ATOM 2418 N N . ALA A 1 292 ? 31.572 -20.859 -15.721 1.00 36.56 292 ALA A N 1
ATOM 2419 C CA . ALA A 1 292 ? 32.453 -21.946 -16.159 1.00 36.56 292 ALA A CA 1
ATOM 2420 C C . ALA A 1 292 ? 31.621 -23.020 -16.874 1.00 36.56 292 ALA A C 1
ATOM 2422 O O . ALA A 1 292 ? 31.159 -23.982 -16.270 1.00 36.56 292 ALA A O 1
ATOM 2423 N N . ALA A 1 293 ? 31.468 -22.879 -18.187 1.00 41.72 293 ALA A N 1
ATOM 2424 C CA . ALA A 1 293 ? 31.149 -24.003 -19.052 1.00 41.72 293 ALA A CA 1
ATOM 2425 C C . ALA A 1 293 ? 32.224 -24.082 -20.135 1.00 41.72 293 ALA A C 1
ATOM 2427 O O . ALA A 1 293 ? 32.294 -23.214 -20.999 1.00 41.72 293 ALA A O 1
ATOM 2428 N N . THR A 1 294 ? 33.090 -25.095 -20.059 1.00 33.66 294 THR A N 1
ATOM 2429 C CA . THR A 1 294 ? 33.699 -25.762 -21.224 1.00 33.66 294 THR A CA 1
ATOM 2430 C C . THR A 1 294 ? 34.270 -27.134 -20.818 1.00 33.66 294 THR A C 1
ATOM 2432 O O . THR A 1 294 ? 35.217 -27.194 -20.041 1.00 33.66 294 THR A O 1
ATOM 2435 N N . ASN A 1 295 ? 33.703 -28.186 -21.439 1.00 36.22 295 ASN A N 1
ATOM 2436 C CA . ASN A 1 295 ? 34.218 -29.549 -21.721 1.00 36.22 295 ASN A CA 1
ATOM 2437 C C . ASN A 1 295 ? 34.422 -30.517 -20.530 1.00 36.22 295 ASN A C 1
ATOM 2439 O O . ASN A 1 295 ? 35.021 -30.145 -19.533 1.00 36.22 295 ASN A O 1
ATOM 2443 N N . ASP A 1 296 ? 34.052 -31.803 -20.536 1.00 36.47 296 ASP A N 1
ATOM 2444 C CA . ASP A 1 296 ? 33.428 -32.757 -21.481 1.00 36.47 296 ASP A CA 1
ATOM 2445 C C . ASP A 1 296 ? 32.930 -33.972 -20.621 1.00 36.47 296 ASP A C 1
ATOM 2447 O O . ASP A 1 296 ? 33.294 -34.055 -19.442 1.00 36.47 296 ASP A O 1
ATOM 2451 N N . PRO A 1 297 ? 32.108 -34.917 -21.130 1.00 50.53 297 PRO A N 1
ATOM 2452 C CA . PRO A 1 297 ? 31.325 -35.854 -20.322 1.00 50.53 297 PRO A CA 1
ATOM 2453 C C . PRO A 1 297 ? 31.987 -37.230 -20.153 1.00 50.53 297 PRO A C 1
ATOM 2455 O O . PRO A 1 297 ? 32.528 -37.778 -21.107 1.00 50.53 297 PRO A O 1
ATOM 2458 N N . ALA A 1 298 ? 31.850 -37.837 -18.970 1.00 27.12 298 ALA A N 1
ATOM 2459 C CA . ALA A 1 298 ? 31.723 -39.288 -18.772 1.00 27.12 298 ALA A CA 1
ATOM 2460 C C . ALA A 1 298 ? 31.715 -39.615 -17.272 1.00 27.12 298 ALA A C 1
ATOM 2462 O O . ALA A 1 298 ? 32.735 -39.455 -16.610 1.00 27.12 298 ALA A O 1
ATOM 2463 N N . ALA A 1 299 ? 30.587 -40.106 -16.759 1.00 32.31 299 ALA A N 1
ATOM 2464 C CA . ALA A 1 299 ? 30.510 -41.310 -15.925 1.00 32.31 299 ALA A CA 1
ATOM 2465 C C . ALA A 1 299 ? 29.121 -41.416 -15.285 1.00 32.31 299 ALA A C 1
ATOM 2467 O O . ALA A 1 299 ? 28.634 -40.515 -14.607 1.00 32.31 299 ALA A O 1
ATOM 2468 N N . GLU A 1 300 ? 28.507 -42.560 -15.545 1.00 35.28 300 GLU A N 1
ATOM 2469 C CA . GLU A 1 300 ? 27.298 -43.090 -14.937 1.00 35.28 300 GLU A CA 1
ATOM 2470 C C . GLU A 1 300 ? 27.409 -43.148 -13.405 1.00 35.28 300 GLU A C 1
ATOM 2472 O O . GLU A 1 300 ? 28.457 -43.523 -12.885 1.00 35.28 300 GLU A O 1
ATOM 2477 N N . GLN A 1 301 ? 26.305 -42.869 -12.699 1.00 31.92 301 GLN A N 1
ATOM 2478 C CA . GLN A 1 301 ? 25.646 -43.792 -11.751 1.00 31.92 301 GLN A CA 1
ATOM 2479 C C . GLN A 1 301 ? 24.605 -43.051 -10.887 1.00 31.92 301 GLN A C 1
ATOM 2481 O O . GLN A 1 301 ? 24.918 -42.221 -10.040 1.00 31.92 301 GLN A O 1
ATOM 2486 N N . GLN A 1 302 ? 23.337 -43.397 -11.104 1.00 30.48 302 GLN A N 1
ATOM 2487 C CA . GLN A 1 302 ? 22.266 -43.398 -10.096 1.00 30.48 302 GLN A CA 1
ATOM 2488 C C . GLN A 1 302 ? 22.320 -44.740 -9.310 1.00 30.48 302 GLN A C 1
ATOM 2490 O O . GLN A 1 302 ? 23.061 -45.620 -9.757 1.00 30.48 302 GLN A O 1
ATOM 2495 N N . PRO A 1 303 ? 21.491 -45.019 -8.269 1.00 46.44 303 PRO A N 1
ATOM 2496 C CA . PRO A 1 303 ? 20.448 -44.199 -7.617 1.00 46.44 303 PRO A CA 1
ATOM 2497 C C . PRO A 1 303 ? 20.436 -44.297 -6.060 1.00 46.44 303 PRO A C 1
ATOM 2499 O O . PRO A 1 303 ? 21.213 -45.027 -5.454 1.00 46.44 303 PRO A O 1
ATOM 2502 N N . THR A 1 304 ? 19.419 -43.663 -5.454 1.00 28.36 304 THR A N 1
ATOM 2503 C CA . THR A 1 304 ? 18.609 -44.083 -4.274 1.00 28.36 304 THR A CA 1
ATOM 2504 C C . THR A 1 304 ? 18.679 -43.230 -2.999 1.00 28.36 304 THR A C 1
ATOM 2506 O O . THR A 1 304 ? 19.748 -42.916 -2.494 1.00 28.36 304 THR A O 1
ATOM 2509 N N . GLY A 1 305 ? 17.485 -42.920 -2.463 1.00 27.69 305 GLY A N 1
ATOM 2510 C CA . GLY A 1 305 ? 17.245 -42.368 -1.120 1.00 27.69 305 GLY A CA 1
ATOM 2511 C C . GLY A 1 305 ? 16.196 -41.246 -1.103 1.00 27.69 305 GLY A C 1
ATOM 2512 O O . GLY A 1 305 ? 16.566 -40.086 -1.054 1.00 27.69 305 GLY A O 1
ATOM 2513 N N . GLN A 1 306 ? 14.927 -41.536 -1.414 1.00 30.55 306 GLN A N 1
ATOM 2514 C CA . GLN A 1 306 ? 13.802 -41.541 -0.451 1.00 30.55 306 GLN A CA 1
ATOM 2515 C C . GLN A 1 306 ? 13.462 -40.178 0.198 1.00 30.55 306 GLN A C 1
ATOM 2517 O O . GLN A 1 306 ? 14.103 -39.760 1.155 1.00 30.55 306 GLN A O 1
ATOM 2522 N N . GLU A 1 307 ? 12.366 -39.562 -0.269 1.00 35.56 307 GLU A N 1
ATOM 2523 C CA . GLU A 1 307 ? 11.464 -38.750 0.572 1.00 35.56 307 GLU A CA 1
ATOM 2524 C C . GLU A 1 307 ? 10.838 -39.635 1.669 1.00 35.56 307 GLU A C 1
ATOM 2526 O O . GLU A 1 307 ? 10.648 -40.840 1.454 1.00 35.56 307 GLU A O 1
ATOM 2531 N N . PRO A 1 308 ? 10.494 -39.059 2.836 1.00 35.25 308 PRO A N 1
ATOM 2532 C CA . PRO A 1 308 ? 9.081 -38.719 3.040 1.00 35.25 308 PRO A CA 1
ATOM 2533 C C . PRO A 1 308 ? 8.836 -37.441 3.874 1.00 35.25 308 PRO A C 1
ATOM 2535 O O . PRO A 1 308 ? 9.414 -37.246 4.939 1.00 35.25 308 PRO A O 1
ATOM 2538 N N . GLU A 1 309 ? 7.860 -36.641 3.455 1.00 36.06 309 GLU A N 1
ATOM 2539 C CA . GLU A 1 309 ? 6.880 -36.017 4.366 1.00 36.06 309 GLU A CA 1
ATOM 2540 C C . GLU A 1 309 ? 5.568 -36.844 4.300 1.00 36.06 309 GLU A C 1
ATOM 2542 O O . GLU A 1 309 ? 5.479 -37.690 3.401 1.00 36.06 309 GLU A O 1
ATOM 2547 N N . PRO A 1 310 ? 4.514 -36.660 5.140 1.00 48.59 310 PRO A N 1
ATOM 2548 C CA . PRO A 1 310 ? 4.279 -35.676 6.221 1.00 48.59 310 PRO A CA 1
ATOM 2549 C C . PRO A 1 310 ? 3.670 -36.277 7.527 1.00 48.59 310 PRO A C 1
ATOM 2551 O O . PRO A 1 310 ? 3.139 -37.386 7.523 1.00 48.59 310 PRO A O 1
ATOM 2554 N N . ASN A 1 311 ? 3.637 -35.524 8.642 1.00 34.84 311 ASN A N 1
ATOM 2555 C CA . ASN A 1 311 ? 2.369 -35.132 9.304 1.00 34.84 311 ASN A CA 1
ATOM 2556 C C . ASN A 1 311 ? 2.546 -34.221 10.545 1.00 34.84 311 ASN A C 1
ATOM 2558 O O . ASN A 1 311 ? 3.584 -34.262 11.202 1.00 34.84 311 ASN A O 1
ATOM 2562 N N . PRO A 1 312 ? 1.514 -33.409 10.865 1.00 49.94 312 PRO A N 1
ATOM 2563 C CA . PRO A 1 312 ? 1.573 -32.258 11.754 1.00 49.94 312 PRO A CA 1
ATOM 2564 C C . PRO A 1 312 ? 1.125 -32.598 13.180 1.00 49.94 312 PRO A C 1
ATOM 2566 O O . PRO A 1 312 ? 0.188 -33.368 13.387 1.00 49.94 312 PRO A O 1
ATOM 2569 N N . GLY A 1 313 ? 1.729 -31.935 14.160 1.00 35.66 313 GLY A N 1
ATOM 2570 C CA . GLY A 1 313 ? 1.250 -31.957 15.538 1.00 35.66 313 GLY A CA 1
ATOM 2571 C C . GLY A 1 313 ? 2.391 -31.925 16.534 1.00 35.66 313 GLY A C 1
ATOM 2572 O O . GLY A 1 313 ? 2.887 -32.974 16.906 1.00 35.66 313 GLY A O 1
ATOM 2573 N N . ASP A 1 314 ? 2.801 -30.721 16.930 1.00 32.78 314 ASP A N 1
ATOM 2574 C CA . ASP A 1 314 ? 3.055 -30.366 18.331 1.00 32.78 314 ASP A CA 1
ATOM 2575 C C . ASP A 1 314 ? 3.489 -28.890 18.396 1.00 32.78 314 ASP A C 1
ATOM 2577 O O . ASP A 1 314 ? 4.461 -28.465 17.783 1.00 32.78 314 ASP A O 1
ATOM 2581 N N . SER A 1 315 ? 2.626 -28.015 18.911 1.00 36.62 315 SER A N 1
ATOM 2582 C CA . SER A 1 315 ? 2.614 -27.625 20.330 1.00 36.62 315 SER A CA 1
ATOM 2583 C C . SER A 1 315 ? 3.653 -26.539 20.635 1.00 36.62 315 SER A C 1
ATOM 2585 O O . SER A 1 315 ? 4.626 -26.761 21.347 1.00 36.62 315 SER A O 1
ATOM 2587 N N . LEU A 1 316 ? 3.410 -25.319 20.138 1.00 33.03 316 LEU A N 1
ATOM 2588 C CA . LEU A 1 316 ? 4.051 -24.112 20.668 1.00 33.03 316 LEU A CA 1
ATOM 2589 C C . LEU A 1 316 ? 3.158 -23.542 21.775 1.00 33.03 316 LEU A C 1
ATOM 2591 O O . LEU A 1 316 ? 2.280 -22.709 21.555 1.00 33.03 316 LEU A O 1
ATOM 2595 N N . VAL A 1 317 ? 3.371 -24.071 22.978 1.00 37.22 317 VAL A N 1
ATOM 2596 C CA . VAL A 1 317 ? 2.913 -23.484 24.237 1.00 37.22 317 VAL A CA 1
ATOM 2597 C C . VAL A 1 317 ? 3.713 -22.200 24.448 1.00 37.22 317 VAL A C 1
ATOM 2599 O O . VAL A 1 317 ? 4.884 -22.250 24.815 1.00 37.22 317 VAL A O 1
ATOM 2602 N N . ILE A 1 318 ? 3.096 -21.045 24.203 1.00 39.06 318 ILE A N 1
ATOM 2603 C CA . ILE A 1 318 ? 3.595 -19.764 24.711 1.00 39.06 318 ILE A CA 1
ATOM 2604 C C . ILE A 1 318 ? 2.877 -19.539 26.039 1.00 39.06 318 ILE A C 1
ATOM 2606 O O . ILE A 1 318 ? 1.700 -19.184 26.074 1.00 39.06 318 ILE A O 1
ATOM 2610 N N . ALA A 1 319 ? 3.575 -19.841 27.130 1.00 39.22 319 ALA A N 1
ATOM 2611 C CA . ALA A 1 319 ? 3.166 -19.449 28.466 1.00 39.22 319 ALA A CA 1
ATOM 2612 C C . ALA A 1 319 ? 3.500 -17.962 28.654 1.00 39.22 319 ALA A C 1
ATOM 2614 O O . ALA A 1 319 ? 4.672 -17.615 28.767 1.00 39.22 319 ALA A O 1
ATOM 2615 N N . ASP A 1 320 ? 2.480 -17.104 28.686 1.00 38.62 320 ASP A N 1
ATOM 2616 C CA . ASP A 1 320 ? 2.583 -15.753 29.247 1.00 38.62 320 ASP A CA 1
ATOM 2617 C C . ASP A 1 320 ? 2.226 -15.828 30.746 1.00 38.62 320 ASP A C 1
ATOM 2619 O O . ASP A 1 320 ? 1.083 -16.162 31.077 1.00 38.62 320 ASP A O 1
ATOM 2623 N N . PRO A 1 321 ? 3.161 -15.558 31.676 1.00 47.72 321 PRO A N 1
ATOM 2624 C CA . PRO A 1 321 ? 2.898 -15.650 33.113 1.00 47.72 321 PRO A CA 1
ATOM 2625 C C . PRO A 1 321 ? 2.186 -14.417 33.704 1.00 47.72 321 PRO A C 1
ATOM 2627 O O . PRO A 1 321 ? 1.732 -14.472 34.842 1.00 47.72 321 PRO A O 1
ATOM 2630 N N . GLU A 1 322 ? 2.016 -13.321 32.960 1.00 44.94 322 GLU A N 1
ATOM 2631 C CA . GLU A 1 322 ? 1.469 -12.062 33.509 1.00 44.94 322 GLU A CA 1
ATOM 2632 C C . GLU A 1 322 ? -0.071 -11.992 33.553 1.00 44.94 322 GLU A C 1
ATOM 2634 O O . GLU A 1 322 ? -0.645 -11.080 34.148 1.00 44.94 322 GLU A O 1
ATOM 2639 N N . GLY A 1 323 ? -0.774 -12.970 32.974 1.00 37.56 323 GLY A N 1
ATOM 2640 C CA . GLY A 1 323 ? -2.244 -13.011 32.968 1.00 37.56 323 GLY A CA 1
ATOM 2641 C C . GLY A 1 323 ? -2.888 -13.711 34.172 1.00 37.56 323 GLY A C 1
ATOM 2642 O O . GLY A 1 323 ? -4.098 -13.593 34.369 1.00 37.56 323 GLY A O 1
ATOM 2643 N N . ALA A 1 324 ? -2.116 -14.454 34.972 1.00 38.91 324 ALA A N 1
ATOM 2644 C CA . ALA A 1 324 ? -2.656 -15.303 36.039 1.00 38.91 324 ALA A CA 1
ATOM 2645 C C . ALA A 1 324 ? -2.729 -14.604 37.411 1.00 38.91 324 ALA A C 1
ATOM 2647 O O . ALA A 1 324 ? -3.626 -14.901 38.200 1.00 38.91 324 ALA A O 1
ATOM 2648 N N . GLU A 1 325 ? -1.860 -13.626 37.685 1.00 43.34 325 GLU A N 1
ATOM 2649 C CA . GLU A 1 325 ? -1.797 -12.969 39.003 1.00 43.34 325 GLU A CA 1
ATOM 2650 C C . GLU A 1 325 ? -2.917 -11.936 39.237 1.00 43.34 325 GLU A C 1
ATOM 2652 O O . GLU A 1 325 ? -3.299 -11.666 40.378 1.00 43.34 325 GLU A O 1
ATOM 2657 N N . ALA A 1 326 ? -3.542 -11.415 38.175 1.00 42.59 326 ALA A N 1
ATOM 2658 C CA . ALA A 1 326 ? -4.642 -10.453 38.297 1.00 42.59 326 ALA A CA 1
ATOM 2659 C C . ALA A 1 326 ? -5.960 -11.074 38.814 1.00 42.59 326 ALA A C 1
ATOM 2661 O O . ALA A 1 326 ? -6.856 -10.349 39.251 1.00 42.59 326 ALA A O 1
ATOM 2662 N N . LEU A 1 327 ? -6.089 -12.407 38.793 1.00 38.47 327 LEU A N 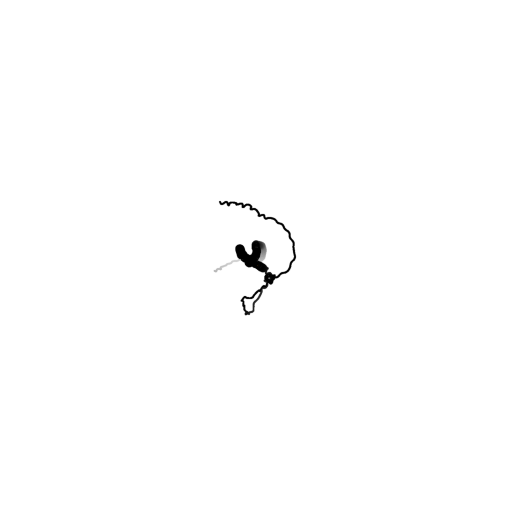1
ATOM 2663 C CA . LEU A 1 327 ? -7.276 -13.124 39.279 1.00 38.47 327 LEU A CA 1
ATOM 2664 C C . LEU A 1 327 ? -7.155 -13.600 40.736 1.00 38.47 327 LEU A C 1
ATOM 2666 O O . LEU A 1 327 ? -8.179 -13.850 41.376 1.00 38.47 327 LEU A O 1
ATOM 2670 N N . GLU A 1 328 ? -5.941 -13.675 41.288 1.00 41.91 328 GLU A N 1
ATOM 2671 C CA . GLU A 1 328 ? -5.709 -14.125 42.668 1.00 41.91 328 GLU A CA 1
ATOM 2672 C C . GLU A 1 328 ? -5.709 -12.958 43.675 1.00 41.91 328 GLU A C 1
ATOM 2674 O O . GLU A 1 328 ? -6.197 -13.103 44.799 1.00 41.91 328 GLU A O 1
ATOM 2679 N N . ALA A 1 329 ? -5.332 -11.749 43.241 1.00 43.28 329 ALA A N 1
ATOM 2680 C CA . ALA A 1 329 ? -5.370 -10.535 44.067 1.00 43.28 329 ALA A CA 1
ATOM 2681 C C . ALA A 1 329 ? -6.794 -10.077 44.465 1.00 43.28 329 ALA A C 1
ATOM 2683 O O . ALA A 1 329 ? -6.962 -9.308 45.409 1.00 43.28 329 ALA A O 1
ATOM 2684 N N . ALA A 1 330 ? -7.840 -10.572 43.793 1.00 40.19 330 ALA A N 1
ATOM 2685 C CA . ALA A 1 330 ? -9.233 -10.247 44.114 1.00 40.19 330 ALA A CA 1
ATOM 2686 C C . ALA A 1 330 ? -9.879 -11.194 45.149 1.00 40.19 330 ALA A C 1
ATOM 2688 O O . ALA A 1 330 ? -11.027 -10.972 45.538 1.00 40.19 330 ALA A O 1
ATOM 2689 N N . ARG A 1 331 ? -9.183 -12.251 45.602 1.00 41.84 331 ARG A N 1
ATOM 2690 C CA . ARG A 1 331 ? -9.753 -13.275 46.505 1.00 41.84 331 ARG A CA 1
ATOM 2691 C C . ARG A 1 331 ? -9.309 -13.190 47.968 1.00 41.84 331 ARG A C 1
ATOM 2693 O O . ARG A 1 331 ? -9.887 -13.886 48.798 1.00 41.84 331 ARG A O 1
ATOM 2700 N N . HIS A 1 332 ? -8.381 -12.300 48.318 1.00 40.41 332 HIS A N 1
ATOM 2701 C CA . HIS A 1 332 ? -7.899 -12.148 49.694 1.00 40.41 332 HIS A CA 1
ATOM 2702 C C . HIS A 1 332 ? -7.913 -10.696 50.184 1.00 40.41 332 HIS A C 1
ATOM 2704 O O . HIS A 1 332 ? -6.863 -10.113 50.405 1.00 40.41 332 HIS A O 1
ATOM 2710 N N . VAL A 1 333 ? -9.097 -10.125 50.440 1.00 39.62 333 VAL A N 1
ATOM 2711 C CA . VAL A 1 333 ? -9.235 -9.027 51.420 1.00 39.62 333 VAL A CA 1
ATOM 2712 C C . VAL A 1 333 ? -10.588 -9.127 52.134 1.00 39.62 333 VAL A C 1
ATOM 2714 O O . VAL A 1 333 ? -11.553 -8.468 51.763 1.00 39.62 333 VAL A O 1
ATOM 2717 N N . VAL A 1 334 ? -10.651 -9.950 53.185 1.00 32.16 334 VAL A N 1
ATOM 2718 C CA . VAL A 1 334 ? -11.621 -9.809 54.285 1.00 32.16 334 VAL A CA 1
ATOM 2719 C C . VAL A 1 334 ? -10.926 -10.215 55.589 1.00 32.16 334 VAL A C 1
ATOM 2721 O O . VAL A 1 334 ? -10.695 -11.398 55.816 1.00 32.16 334 VAL A O 1
ATOM 2724 N N . THR A 1 335 ? -10.561 -9.241 56.431 1.00 32.50 335 THR A N 1
ATOM 2725 C CA . THR A 1 335 ? -10.994 -9.086 57.846 1.00 32.50 335 THR A CA 1
ATOM 2726 C C . THR A 1 335 ? -10.289 -7.886 58.532 1.00 32.50 335 THR A C 1
ATOM 2728 O O . THR A 1 335 ? -9.276 -7.418 58.016 1.00 32.50 335 THR A O 1
ATOM 2731 N N . PRO A 1 336 ? -10.865 -7.317 59.620 1.00 49.12 336 PRO A N 1
ATOM 2732 C CA . PRO A 1 336 ? -10.761 -5.890 59.971 1.00 49.12 336 PRO A CA 1
ATOM 2733 C C . PRO A 1 336 ? -10.016 -5.577 61.291 1.00 49.12 336 PRO A C 1
ATOM 2735 O O . PRO A 1 336 ? -9.888 -6.457 62.134 1.00 49.12 336 PRO A O 1
ATOM 2738 N N . ALA A 1 337 ? -9.620 -4.305 61.471 1.00 28.64 337 ALA A N 1
ATOM 2739 C CA . ALA A 1 337 ? -9.352 -3.529 62.714 1.00 28.64 337 ALA A CA 1
ATOM 2740 C C . ALA A 1 337 ? -8.436 -2.345 62.314 1.00 28.64 337 ALA A C 1
ATOM 2742 O O . ALA A 1 337 ? -7.616 -2.516 61.422 1.00 28.64 337 ALA A O 1
ATOM 2743 N N . GLU A 1 338 ? -8.441 -1.119 62.829 1.00 30.69 338 GLU A N 1
ATOM 2744 C CA . GLU A 1 338 ? -9.088 -0.388 63.920 1.00 30.69 338 GLU A CA 1
ATOM 2745 C C . GLU A 1 338 ? -8.852 1.116 63.616 1.00 30.69 338 GLU A C 1
ATOM 2747 O O . GLU A 1 338 ? -8.167 1.464 62.654 1.00 30.69 338 GLU A O 1
ATOM 2752 N N . GLY A 1 339 ? -9.488 2.010 64.373 1.00 27.73 339 GLY A N 1
ATOM 2753 C CA . GLY A 1 339 ? -9.757 3.399 63.988 1.00 27.73 339 GLY A CA 1
ATOM 2754 C C . GLY A 1 339 ? -8.571 4.364 63.856 1.00 27.73 339 GLY A C 1
ATOM 2755 O O . GLY A 1 339 ? -7.497 4.150 64.398 1.00 27.73 339 GLY A O 1
ATOM 2756 N N . HIS A 1 340 ? -8.836 5.502 63.207 1.00 29.83 340 HIS A N 1
ATOM 2757 C CA . HIS A 1 340 ? -8.504 6.825 63.743 1.00 29.83 340 HIS A CA 1
ATOM 2758 C C . HIS A 1 340 ? -9.349 7.923 63.074 1.00 29.83 340 HIS A C 1
ATOM 2760 O O . HIS A 1 340 ? -9.808 7.801 61.941 1.00 29.83 340 HIS A O 1
ATOM 2766 N N . GLU A 1 341 ? -9.611 8.954 63.869 1.00 30.98 341 GLU A N 1
ATOM 2767 C CA . GLU A 1 341 ? -10.618 9.997 63.721 1.00 30.98 341 GLU A CA 1
ATOM 2768 C C . GLU A 1 341 ? -10.398 11.047 62.611 1.00 30.98 341 GLU A C 1
ATOM 2770 O O . GLU A 1 341 ? -9.281 11.367 62.225 1.00 30.98 341 GLU A O 1
ATOM 2775 N N . ALA A 1 342 ? -11.534 11.656 62.241 1.00 28.94 342 ALA A N 1
ATOM 2776 C CA . ALA A 1 342 ? -11.789 13.086 62.016 1.00 28.94 342 ALA A CA 1
ATOM 2777 C C . ALA A 1 342 ? -10.936 13.902 61.021 1.00 28.94 342 ALA A C 1
ATOM 2779 O O . ALA A 1 342 ? -9.820 14.308 61.311 1.00 28.94 342 ALA A O 1
ATOM 2780 N N . ALA A 1 343 ? -11.605 14.403 59.973 1.00 30.86 343 ALA A N 1
ATOM 2781 C CA . ALA A 1 343 ? -11.811 15.847 59.801 1.00 30.86 343 ALA A CA 1
ATOM 2782 C C . ALA A 1 343 ? -12.931 16.149 58.789 1.00 30.86 343 ALA A C 1
ATOM 2784 O O . ALA A 1 343 ? -13.170 15.436 57.821 1.00 30.86 343 ALA A O 1
ATOM 2785 N N . LYS A 1 344 ? -13.631 17.240 59.079 1.00 32.25 344 LYS A N 1
ATOM 2786 C CA . LYS A 1 344 ? -14.884 17.760 58.526 1.00 32.25 344 LYS A CA 1
ATOM 2787 C C . LYS A 1 344 ? -14.570 19.019 57.711 1.00 32.25 344 LYS A C 1
ATOM 2789 O O . LYS A 1 344 ? -13.751 19.796 58.190 1.00 32.25 344 LYS A O 1
ATOM 2794 N N . SER A 1 345 ? -15.235 19.246 56.569 1.00 30.39 345 SER A N 1
ATOM 2795 C CA . SER A 1 345 ? -15.595 20.558 55.947 1.00 30.39 345 SER A CA 1
ATOM 2796 C C . SER A 1 345 ? -16.143 20.299 54.524 1.00 30.39 345 SER A C 1
ATOM 2798 O O . SER A 1 345 ? -15.430 19.718 53.721 1.00 30.39 345 SER A O 1
ATOM 2800 N N . THR A 1 346 ? -17.443 20.397 54.209 1.0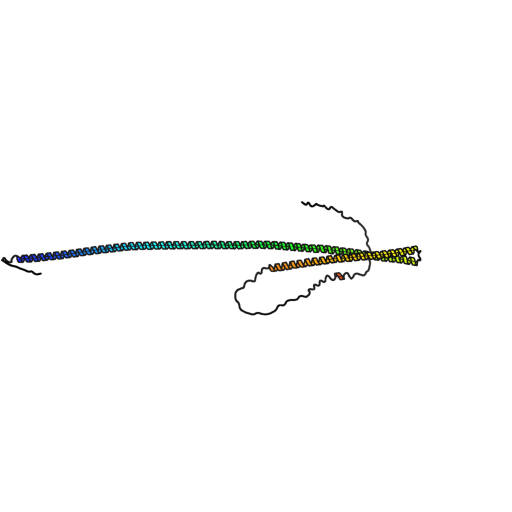0 32.16 346 THR A N 1
ATOM 2801 C CA . THR A 1 346 ? -18.339 21.561 53.957 1.00 32.16 346 THR A CA 1
ATOM 2802 C C . THR A 1 346 ? -18.163 22.308 52.621 1.00 32.16 346 THR A C 1
ATOM 2804 O O . THR A 1 346 ? -17.052 22.660 52.249 1.00 32.16 346 THR A O 1
ATOM 2807 N N . SER A 1 347 ? -19.324 22.660 52.029 1.00 32.47 347 SER A N 1
ATOM 2808 C CA . SER A 1 347 ? -19.644 23.526 50.859 1.00 32.47 347 SER A CA 1
ATOM 2809 C C . SER A 1 347 ? -19.552 22.856 49.471 1.00 32.47 347 SER A C 1
ATOM 2811 O O . SER A 1 347 ? -18.501 22.382 49.077 1.00 32.47 347 SER A O 1
ATOM 2813 N N . SER A 1 348 ? -20.663 22.530 48.788 1.00 29.28 348 SER A N 1
ATOM 2814 C CA . SER A 1 348 ? -21.686 23.351 48.091 1.00 29.28 348 SER A CA 1
ATOM 2815 C C . SER A 1 348 ? -21.200 23.958 46.768 1.00 29.28 348 SER A C 1
ATOM 2817 O O . SER A 1 348 ? -20.304 24.794 46.808 1.00 29.28 348 SER A O 1
ATOM 2819 N N . THR A 1 349 ? -21.838 23.609 45.637 1.00 31.41 349 THR A N 1
ATOM 2820 C CA . THR A 1 349 ? -22.420 24.534 44.624 1.00 31.41 349 THR A CA 1
ATOM 2821 C C . THR A 1 349 ? -22.897 23.767 43.373 1.00 31.41 349 THR A C 1
ATOM 2823 O O . THR A 1 349 ? -22.107 23.213 42.622 1.00 31.41 349 THR A O 1
ATOM 2826 N N . THR A 1 350 ? -24.223 23.739 43.223 1.00 32.16 350 THR A N 1
ATOM 2827 C CA . THR A 1 350 ? -25.066 24.061 42.052 1.00 32.16 350 THR A CA 1
ATOM 2828 C C . THR A 1 350 ? -24.696 23.618 40.625 1.00 32.16 350 THR A C 1
ATOM 2830 O O . THR A 1 350 ? -23.660 23.956 40.065 1.00 32.16 350 THR A O 1
ATOM 2833 N N . ALA A 1 351 ? -25.690 22.969 40.012 1.00 34.19 351 ALA A N 1
ATOM 2834 C CA . ALA A 1 351 ? -25.833 22.599 38.609 1.00 34.19 351 ALA A CA 1
ATOM 2835 C C . ALA A 1 351 ? -25.901 23.784 37.623 1.00 34.19 351 ALA A C 1
ATOM 2837 O O . ALA A 1 351 ? -26.485 24.820 37.934 1.00 34.19 351 ALA A O 1
ATOM 2838 N N . ALA A 1 352 ? -25.457 23.559 36.381 1.00 32.00 352 ALA A N 1
ATOM 2839 C CA . ALA A 1 352 ? -25.996 24.228 35.194 1.00 32.00 352 ALA A CA 1
ATOM 2840 C C . ALA A 1 352 ? -25.763 23.379 33.930 1.00 32.00 352 ALA A C 1
ATOM 2842 O O . ALA A 1 352 ? -24.644 22.967 33.634 1.00 32.00 352 ALA A O 1
ATOM 2843 N N . ALA A 1 353 ? -26.850 23.121 33.202 1.00 37.00 353 ALA A N 1
ATOM 2844 C CA . ALA A 1 353 ? -26.886 22.484 31.889 1.00 37.00 353 ALA A CA 1
ATOM 2845 C C . ALA A 1 353 ? -26.422 23.445 30.768 1.00 37.00 353 ALA A C 1
ATOM 2847 O O . ALA A 1 353 ? -26.580 24.658 30.919 1.00 37.00 353 ALA A O 1
ATOM 2848 N N . PRO A 1 354 ? -25.923 22.942 29.622 1.00 47.66 354 PRO A N 1
ATOM 2849 C CA . PRO A 1 354 ? -25.652 23.773 28.449 1.00 47.66 354 PRO A CA 1
ATOM 2850 C C . PRO A 1 354 ? -26.910 23.975 27.573 1.00 47.66 354 PRO A C 1
ATOM 2852 O O . PRO A 1 354 ? -27.699 23.039 27.409 1.00 47.66 354 PRO A O 1
ATOM 2855 N N . PRO A 1 355 ? -27.113 25.165 26.971 1.00 48.72 355 PRO A N 1
ATOM 2856 C CA . PRO A 1 355 ? -28.216 25.411 26.052 1.00 48.72 355 PRO A CA 1
ATOM 2857 C C . PRO A 1 355 ? -27.913 24.948 24.619 1.00 48.72 355 PRO A C 1
ATOM 2859 O O . PRO A 1 355 ? -26.786 25.000 24.130 1.00 48.72 355 PRO A O 1
ATOM 2862 N N . ALA A 1 356 ? -28.987 24.534 23.949 1.00 36.19 356 ALA A N 1
ATOM 2863 C CA . ALA A 1 356 ? -29.062 24.188 22.540 1.00 36.19 356 ALA A CA 1
ATOM 2864 C C . ALA A 1 356 ? -28.817 25.399 21.621 1.00 36.19 356 ALA A C 1
ATOM 2866 O O . ALA A 1 356 ? -29.345 26.484 21.865 1.00 36.19 356 ALA A O 1
ATOM 2867 N N . ALA A 1 357 ? -28.103 25.182 20.513 1.00 38.78 357 ALA A N 1
ATOM 2868 C CA . ALA A 1 357 ? -28.011 26.135 19.412 1.00 38.78 357 ALA A CA 1
ATOM 2869 C C . ALA A 1 357 ? -28.121 25.432 18.046 1.00 38.78 357 ALA A C 1
ATOM 2871 O O . ALA A 1 357 ? -27.274 24.631 17.664 1.00 38.78 357 ALA A O 1
ATOM 2872 N N . ALA A 1 358 ? -29.212 25.781 17.357 1.00 40.31 358 ALA A N 1
ATOM 2873 C CA . ALA A 1 358 ? -29.382 25.956 15.915 1.00 40.31 358 ALA A CA 1
ATOM 2874 C C . ALA A 1 358 ? -28.906 24.849 14.950 1.00 40.31 358 ALA A C 1
ATOM 2876 O O . ALA A 1 358 ? -27.773 24.826 14.477 1.00 40.31 358 ALA A O 1
ATOM 2877 N N . GLN A 1 359 ? -29.865 24.017 14.531 1.00 37.62 359 GLN A N 1
ATOM 2878 C CA . GLN A 1 359 ? -29.833 23.318 13.246 1.00 37.62 359 GLN A CA 1
ATOM 2879 C C . GLN A 1 359 ? -30.181 24.302 12.115 1.00 37.62 359 GLN A C 1
ATOM 2881 O O . GLN A 1 359 ? -31.318 24.762 12.020 1.00 37.62 359 GLN A O 1
ATOM 2886 N N . GLU A 1 360 ? -29.228 24.596 11.228 1.00 41.16 360 GLU A N 1
ATOM 2887 C CA . GLU A 1 360 ? -29.509 25.216 9.929 1.00 41.16 360 GLU A CA 1
ATOM 2888 C C . GLU A 1 360 ? -29.789 24.132 8.878 1.00 41.16 360 GLU A C 1
ATOM 2890 O O . GLU A 1 360 ? -28.895 23.431 8.399 1.00 41.16 360 GLU A O 1
ATOM 2895 N N . HIS A 1 361 ? -31.058 24.009 8.490 1.00 40.72 361 HIS A N 1
ATOM 2896 C CA . HIS A 1 361 ? -31.486 23.255 7.3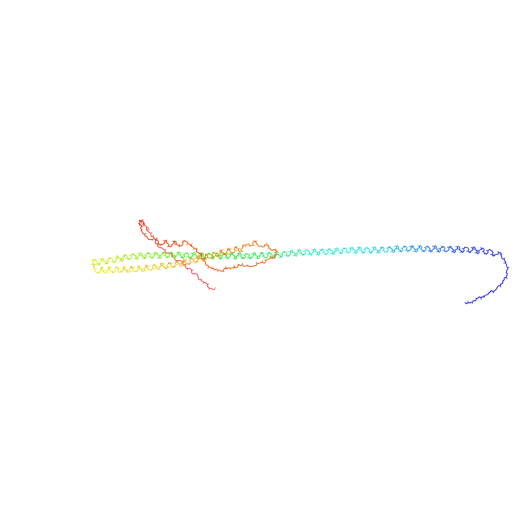16 1.00 40.72 361 HIS A CA 1
ATOM 2897 C C . HIS A 1 361 ? -31.176 24.041 6.032 1.00 40.72 361 HIS A C 1
ATOM 2899 O O . HIS A 1 361 ? -31.770 25.087 5.777 1.00 40.72 361 HIS A O 1
ATOM 2905 N N . LYS A 1 362 ? -30.312 23.500 5.163 1.00 52.59 362 LYS A N 1
ATOM 2906 C CA . LYS A 1 362 ? -30.214 23.918 3.753 1.00 52.59 362 LYS A CA 1
ATOM 2907 C C . LYS A 1 362 ? -31.096 23.014 2.877 1.00 52.59 362 LYS A C 1
ATOM 2909 O O . LYS A 1 362 ? -30.923 21.795 2.928 1.00 52.59 362 LYS A O 1
ATOM 2914 N N . PRO A 1 363 ? -32.008 23.553 2.047 1.00 60.50 363 PRO A N 1
ATOM 2915 C CA . PRO A 1 363 ? -32.789 22.741 1.119 1.00 60.50 363 PRO A CA 1
ATOM 2916 C C . PRO A 1 363 ? -31.988 22.371 -0.142 1.00 60.50 363 PRO A C 1
ATOM 2918 O O . PRO A 1 363 ? -31.347 23.212 -0.775 1.00 60.50 363 PRO A O 1
ATOM 2921 N N . ARG A 1 364 ? -32.075 21.089 -0.526 1.00 44.47 364 ARG A N 1
ATOM 2922 C CA . ARG A 1 364 ? -31.661 20.539 -1.829 1.00 44.47 364 ARG A CA 1
ATOM 2923 C C . ARG A 1 364 ? -32.446 21.222 -2.956 1.00 44.47 364 ARG A C 1
ATOM 2925 O O . ARG A 1 364 ? -33.673 21.203 -2.945 1.00 44.47 364 ARG A O 1
ATOM 2932 N N . LYS A 1 365 ? -31.744 21.744 -3.965 1.00 53.56 365 LYS A N 1
ATOM 2933 C CA . LYS A 1 365 ? -32.324 22.043 -5.281 1.00 53.56 365 LYS A CA 1
ATOM 2934 C C . LYS A 1 365 ? -32.148 20.824 -6.182 1.00 53.56 365 LYS A C 1
ATOM 2936 O O . LYS A 1 365 ? -31.024 20.430 -6.470 1.00 53.56 365 LYS A O 1
ATOM 2941 N N . THR A 1 366 ? -33.262 20.254 -6.617 1.00 55.44 366 THR A N 1
ATOM 2942 C CA . THR A 1 366 ? -33.359 19.413 -7.811 1.00 55.44 366 THR A CA 1
ATOM 2943 C C . THR A 1 366 ? -33.845 20.279 -8.963 1.00 55.44 366 THR A C 1
ATOM 2945 O O . THR A 1 366 ? -34.961 20.798 -8.891 1.00 55.44 366 THR A O 1
ATOM 2948 N N . ARG A 1 367 ? -33.034 20.413 -10.010 1.00 50.56 367 ARG A N 1
ATOM 2949 C CA . ARG A 1 367 ? -33.481 20.317 -11.400 1.00 50.56 367 ARG A CA 1
ATOM 2950 C C . ARG A 1 367 ? -32.287 20.061 -12.301 1.00 50.56 367 ARG A C 1
ATOM 2952 O O . ARG A 1 367 ? -31.264 20.744 -12.082 1.00 50.56 367 ARG A O 1
#

Organism: NCBI:txid546364

Secondary structure (DSSP, 8-state):
---------------SSSHHHHHHHHHHHHHHHHHHHHHHHHHHHHHHHHHHHHHHHHHHHHHHHHHHHHHHHHHHHHHHHHHHHHHHHHHHHHHHHHHHHHHHHHHHHHHHHHHHHHHHHHHHHHHHHHHHHHHHHHHHHHHHHHHHHHHHHHHHHHHHHHHHHHHHHHHHHHHHHHHHHHHHHHHHHHHHHHHHHHHHHHHHHHHHTT--HHHHHHHHHHHHHHHHHHHHHHHHHHHHHHHHHHHHHHHHHHHHHHHHHHHHHHHHHHHHHHHHHHHHHHTS---S--------------------------------GGGSGGGTTTS---------------------PPPP----PPPPPP-

Foldseek 3Di:
DDDDDDDDDDDDDDDDPPVVVVVVVVVVVVVVVVVVVVVVVVVVVVVVVVVVVVVVVVVVVVVVVVVVVVVVVVVVVVVVVVVVVVVVVVVVVVVVVVVVVVVVVVVVVVVVVVVVVVVVVVVVVVVVVVVVVVVVVVVVVVVVVVVVVLVVVLVVLVVVLVVLVVQLVVLVVQLVVLVVQLVVLVVVLVVLVVVLVVLVVLLVVCVVVVHPPVSNVVSVVSSVVSVVVSVVSVVSNVVSVVSNVVSVVSSVVSVVVSVVSVVVSVVVVVVVVVVVVVVVVVPDPPDDDDDDDDDDDDDDDDDDDDDDDDDDDDDDDDDDPPPPVVVVVVPDDDDDDDDDDDDDDDDDDDDDDDDDDDDDDDDDDDD

Sequence (367 aa):
MTRTEELPDLIPGGHLAQVATATTTLAQLYGLRRDAIERQHLEEMRDLQRQQERAETLQRQEERDQQRQAERASDKLERRQDQAERDLLMQQRREADKVERRQEQAEREQRIQEQREAEKQERRQEMLAREQERDAKTDERNRQREAEMAAREQERRRNRIGQLEGRAERAKLDIGEAIGELREAERRLEWLKKEAALKHDEFAEALESKAPKWQLQRADDNARRADEEVRRGGAHVKKAEGRVTRAEAAYRRELDALTEAQRDYNNHTKAGQQTAEQKAMAEQPEAEQEQAATNDPAAEQQPTGQEPEPNPGDSLVIADPEGAEALEAARHVVTPAEGHEAAKSTSSTTAAAPPAAAQEHKPRKTR

Radius of gyration: 83.81 Å; chains: 1; bounding box: 165×70×251 Å